Protein AF-A0A7J6KJJ9-F1 (afdb_monomer)

InterPro domains:
  IPR007074 LicD/FKTN/FKRP, nucleotidyltransferase domain [PF04991] (47-84)

Solvent-accessible surface area (backbone atoms only — not comparable to full-atom values): 12773 Å² total; per-residue (Å²): 132,78,96,62,90,79,83,66,89,88,62,81,90,68,52,73,69,54,48,41,68,40,90,60,36,52,60,48,53,48,38,37,31,49,40,44,22,53,49,32,54,38,36,44,79,52,72,38,68,46,12,44,26,70,68,36,34,51,10,27,74,73,47,87,24,23,66,48,91,82,65,88,63,39,36,24,35,36,51,38,69,52,42,47,54,29,37,73,72,66,53,52,96,85,47,52,26,45,42,56,53,48,44,78,51,47,96,45,78,90,40,39,46,50,38,44,33,40,78,100,71,76,44,75,44,63,76,86,79,46,48,47,61,70,59,54,24,32,32,42,37,32,54,50,97,90,42,76,33,34,28,42,39,34,34,29,32,32,40,79,36,91,88,50,32,17,71,62,27,85,50,40,91,75,74,45,62,26,26,10,62,39,52,83,30,83,26,44,38,51,45,64,21,45,44,71,53,43,83,49,56,41,68,89,23,52,35,28,38,29,54,27,61,64,53,48,45,47,26,72,58,74,47,99,90,52,67,74,74,87,70,76,126

Foldseek 3Di:
DPPDDDDDPPDDDDDLVRLCVPPVLVVQQVQQLVQQQLLQVLCVVLVWHWAWADQQLVQCVPPVLEGDSPDQATETETALVSQLVSCVVQPDPVQFEVQVSSQVSGPDPVFKHKFQADPPPRDTDDSPPHGYSPRQKMKIWGADPNDIYIYIYGHKYWLPRPPQHLCCAPCSVVVFTWIASGSNRQFIAGPQQAPPWDWDHRPNHIHTHGNNSVRRHCSNDPDDVDDVPVPPD

Sequence (233 aa):
WPRKEVTINGSKCSSHKELLAEEDRAQFFQCLTDVVNITTHAMDTIGLSPALSDGTLLGWYRHHKGYIPWDVDADTSIMKADCRESFKKYAEPQHKNIAQVLQDRMPDDEHFRVRGIKYMVGSELDEDEWEGCENPEFRVVHSLNGTNCHVDIFQMLQSTDPEAPCTSCPGYKDGVVTVCRTPEGGVCGLKSDYEPSTWDRLDWGDCKIPNSPVGALESQYPGPGIELNNFQL

Radius of gyration: 18.18 Å; Cα contacts (8 Å, |Δi|>4): 444; chains: 1; bounding box: 38×47×48 Å

Mean predicted aligned error: 7.2 Å

Organism: Perkinsus olseni (NCBI:txid32597)

Structure (mmCIF, N/CA/C/O backbone):
data_AF-A0A7J6KJJ9-F1
#
_entry.id   AF-A0A7J6KJJ9-F1
#
loop_
_atom_site.group_PDB
_atom_site.id
_atom_site.type_symbol
_atom_site.label_atom_id
_atom_site.label_alt_id
_atom_site.label_comp_id
_atom_site.label_asym_id
_atom_site.label_entity_id
_atom_site.label_seq_id
_atom_site.pdbx_PDB_ins_code
_atom_site.Cartn_x
_atom_site.Cartn_y
_atom_site.Cartn_z
_atom_site.occupancy
_atom_site.B_iso_or_equiv
_atom_site.auth_seq_id
_atom_site.auth_comp_id
_atom_site.auth_asym_id
_atom_site.auth_atom_id
_atom_site.pdbx_PDB_model_num
ATOM 1 N N . TRP A 1 1 ? 12.384 -21.847 6.750 1.00 40.88 1 TRP A N 1
ATOM 2 C CA . TRP A 1 1 ? 13.582 -21.537 7.563 1.00 40.88 1 TRP A CA 1
ATOM 3 C C . TRP A 1 1 ? 13.077 -20.933 8.877 1.00 40.88 1 TRP A C 1
ATOM 5 O O . TRP A 1 1 ? 12.123 -20.171 8.768 1.00 40.88 1 TRP A O 1
ATOM 15 N N . PRO A 1 2 ? 13.588 -21.256 10.085 1.00 31.75 2 PRO A N 1
ATOM 16 C CA . PRO A 1 2 ? 14.566 -22.286 10.443 1.00 31.75 2 PRO A CA 1
ATOM 17 C C . PRO A 1 2 ? 13.934 -23.694 10.470 1.00 31.75 2 PRO A C 1
ATOM 19 O O . PRO A 1 2 ? 12.717 -23.840 10.504 1.00 31.75 2 PRO A O 1
ATOM 22 N N . ARG A 1 3 ? 14.762 -24.747 10.402 1.00 38.06 3 ARG A N 1
ATOM 23 C CA . ARG A 1 3 ? 14.349 -26.165 10.566 1.00 38.06 3 ARG A CA 1
ATOM 24 C C . ARG A 1 3 ? 14.599 -26.696 11.987 1.00 38.06 3 ARG A C 1
ATOM 26 O O . ARG A 1 3 ? 14.480 -27.893 12.229 1.00 38.06 3 ARG A O 1
ATOM 33 N N . LYS A 1 4 ? 15.019 -25.821 12.900 1.00 35.75 4 LYS A N 1
ATOM 34 C CA . LYS A 1 4 ? 15.299 -26.112 14.307 1.00 35.75 4 LYS A CA 1
ATOM 35 C C . LYS A 1 4 ? 14.692 -25.004 15.155 1.00 35.75 4 LYS A C 1
ATOM 37 O O . LYS A 1 4 ? 14.675 -23.852 14.725 1.00 35.75 4 LYS A O 1
ATOM 42 N N . GLU A 1 5 ? 14.194 -25.384 16.321 1.00 46.41 5 GLU A N 1
ATOM 43 C CA . GLU A 1 5 ? 13.683 -24.469 17.334 1.00 46.41 5 GLU A CA 1
ATOM 44 C C . GLU A 1 5 ? 14.779 -23.468 17.723 1.00 46.41 5 GLU A C 1
ATOM 46 O O . GLU A 1 5 ? 15.922 -23.854 17.982 1.00 46.41 5 GLU A O 1
ATOM 51 N N . VAL A 1 6 ? 14.448 -22.178 17.691 1.00 47.69 6 VAL A N 1
ATOM 52 C CA . VAL A 1 6 ? 15.339 -21.100 18.126 1.00 47.69 6 VAL A CA 1
ATOM 53 C C . VAL A 1 6 ? 14.859 -20.664 19.500 1.00 47.69 6 VAL A C 1
ATOM 55 O O . VAL A 1 6 ? 13.758 -20.137 19.634 1.00 47.69 6 VAL A O 1
ATOM 58 N N . THR A 1 7 ? 15.675 -20.894 20.523 1.00 48.06 7 THR A N 1
ATOM 59 C CA . THR A 1 7 ? 15.394 -20.426 21.881 1.00 48.06 7 THR A CA 1
ATOM 60 C C . THR A 1 7 ? 15.886 -18.986 22.013 1.00 48.06 7 THR A C 1
ATOM 62 O O . THR A 1 7 ? 17.092 -18.737 21.984 1.00 48.06 7 THR A O 1
ATOM 65 N N . ILE A 1 8 ? 14.965 -18.029 22.142 1.00 55.12 8 ILE A N 1
ATOM 66 C CA . ILE A 1 8 ? 15.308 -16.643 22.481 1.00 55.12 8 ILE A CA 1
ATOM 67 C C . ILE A 1 8 ? 15.525 -16.597 23.995 1.00 55.12 8 ILE A C 1
ATOM 69 O O . ILE A 1 8 ? 14.615 -16.837 24.783 1.00 55.12 8 ILE A O 1
ATOM 73 N N . ASN A 1 9 ? 16.769 -16.375 24.410 1.00 44.09 9 ASN A N 1
ATOM 74 C CA . ASN A 1 9 ? 17.164 -16.466 25.809 1.00 44.09 9 ASN A CA 1
ATOM 75 C C . ASN A 1 9 ? 16.648 -15.234 26.580 1.00 44.09 9 ASN A C 1
ATOM 77 O O . ASN A 1 9 ? 17.152 -14.133 26.371 1.00 44.09 9 ASN A O 1
ATOM 81 N N . GLY A 1 10 ? 15.656 -15.416 27.460 1.00 53.34 10 GLY A N 1
ATOM 82 C CA . GLY A 1 10 ? 15.170 -14.380 28.389 1.00 53.34 10 GLY A CA 1
ATOM 83 C C . GLY A 1 10 ? 13.684 -14.022 28.283 1.00 53.34 10 GLY A C 1
ATOM 84 O O . GLY A 1 10 ? 13.138 -13.478 29.241 1.00 53.34 10 GLY A O 1
ATOM 85 N N . SER A 1 11 ? 13.004 -14.371 27.191 1.00 57.03 11 SER A N 1
ATOM 86 C CA . SER A 1 11 ? 11.545 -14.266 27.076 1.00 57.03 11 SER A CA 1
ATOM 87 C C . SER A 1 11 ? 10.899 -15.624 27.364 1.00 57.03 11 SER A C 1
ATOM 89 O O . SER A 1 11 ? 11.387 -16.668 26.929 1.00 57.03 11 SER A O 1
ATOM 91 N N . LYS A 1 12 ? 9.807 -15.643 28.139 1.00 57.97 12 LYS A N 1
ATOM 92 C CA . LYS A 1 12 ? 8.986 -16.857 28.253 1.00 57.97 12 LYS A CA 1
ATOM 93 C C . LYS A 1 12 ? 8.383 -17.141 26.878 1.00 57.97 12 LYS A C 1
ATOM 95 O O . LYS A 1 12 ? 7.917 -16.219 26.218 1.00 57.97 12 LYS A O 1
ATOM 100 N N . CYS A 1 13 ? 8.385 -18.401 26.450 1.00 59.47 13 CYS A N 1
ATOM 101 C CA . CYS A 1 13 ? 7.579 -18.800 25.302 1.00 59.47 13 CYS A CA 1
ATOM 102 C C . CYS A 1 13 ? 6.106 -18.555 25.651 1.00 59.47 13 CYS A C 1
ATOM 104 O O . CYS A 1 13 ? 5.610 -19.155 26.604 1.00 59.47 13 CYS A O 1
ATOM 106 N N . SER A 1 14 ? 5.436 -17.695 24.890 1.00 62.44 14 SER A N 1
ATOM 107 C CA . SER A 1 14 ? 3.999 -17.445 25.008 1.00 62.44 14 SER A CA 1
ATOM 108 C C . SER A 1 14 ? 3.271 -18.156 23.871 1.00 62.44 14 SER A C 1
ATOM 110 O O . SER A 1 14 ? 3.701 -18.135 22.716 1.00 62.44 14 SER A O 1
ATOM 112 N N . SER A 1 15 ? 2.162 -18.813 24.186 1.00 68.31 15 SER A N 1
ATOM 113 C CA . SER A 1 15 ? 1.229 -19.318 23.184 1.00 68.31 15 SER A CA 1
ATOM 114 C C . SER A 1 15 ? 0.575 -18.158 22.431 1.00 68.31 15 SER A C 1
ATOM 116 O O . SER A 1 15 ? 0.475 -17.042 22.938 1.00 68.31 15 SER A O 1
ATOM 118 N N . HIS A 1 16 ? 0.060 -18.426 21.229 1.00 66.31 16 HIS A N 1
ATOM 119 C CA . HIS A 1 16 ? -0.701 -17.430 20.468 1.00 66.31 16 HIS A CA 1
ATOM 120 C C . HIS A 1 16 ? -1.865 -16.851 21.290 1.00 66.31 16 HIS A C 1
ATOM 122 O O . HIS A 1 16 ? -2.094 -15.650 21.283 1.00 66.31 16 HIS A O 1
ATOM 128 N N . LYS A 1 17 ? -2.540 -17.694 22.082 1.00 68.19 17 LYS A N 1
ATOM 129 C CA . LYS A 1 17 ? -3.613 -17.261 22.984 1.00 68.19 17 LYS A CA 1
ATOM 130 C C . LYS A 1 17 ? -3.117 -16.329 24.093 1.00 68.19 17 LYS A C 1
ATOM 132 O O . LYS A 1 17 ? -3.838 -15.410 24.454 1.00 68.19 17 LYS A O 1
ATOM 137 N N . GLU A 1 18 ? -1.933 -16.580 24.6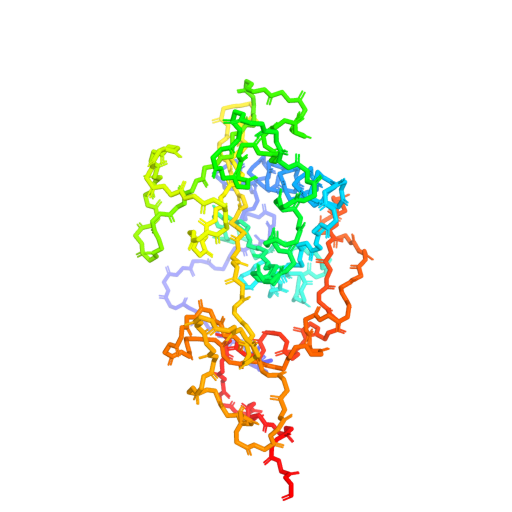47 1.00 68.56 18 GLU A N 1
ATOM 138 C CA . GLU A 1 18 ? -1.337 -15.719 25.677 1.00 68.56 18 GLU A CA 1
ATOM 139 C C . GLU A 1 18 ? -0.917 -14.370 25.085 1.00 68.56 18 GLU A C 1
ATOM 141 O O . GLU A 1 18 ? -1.257 -13.348 25.663 1.00 68.56 18 GLU A O 1
ATOM 146 N N . LEU A 1 19 ? -0.311 -14.352 23.892 1.00 67.94 19 LEU A N 1
ATOM 147 C CA . LEU A 1 19 ? 0.038 -13.107 23.189 1.00 67.94 19 LEU A CA 1
ATOM 148 C C . LEU A 1 19 ? -1.192 -12.269 22.826 1.00 67.94 19 LEU A C 1
ATOM 150 O O . LEU A 1 19 ? -1.170 -11.056 22.972 1.00 67.94 19 LEU A O 1
ATOM 154 N N . LEU A 1 20 ? -2.278 -12.906 22.380 1.00 69.12 20 LEU A N 1
ATOM 155 C CA . LEU A 1 20 ? -3.532 -12.204 22.086 1.00 69.12 20 LEU A CA 1
ATOM 156 C C . LEU A 1 20 ? -4.244 -11.670 23.339 1.00 69.12 20 LEU 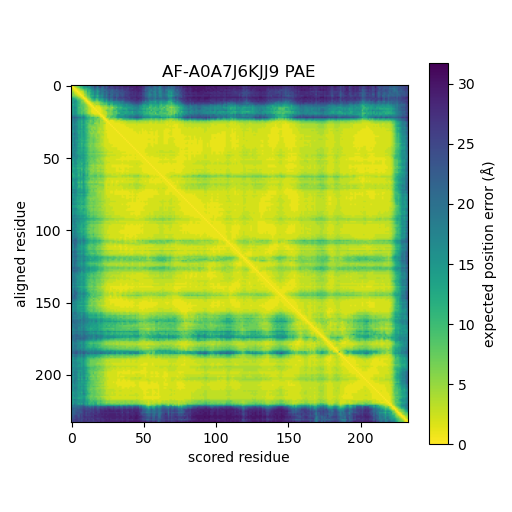A C 1
ATOM 158 O O . LEU A 1 20 ? -5.092 -10.788 23.219 1.00 69.12 20 LEU A O 1
ATOM 162 N N . ALA A 1 21 ? -3.949 -12.238 24.512 1.00 67.69 21 ALA A N 1
ATOM 163 C CA . ALA A 1 21 ? -4.523 -11.833 25.793 1.00 67.69 21 ALA A CA 1
ATOM 164 C C . ALA A 1 21 ? -3.692 -10.758 26.513 1.00 67.69 21 ALA A C 1
ATOM 166 O O . ALA A 1 21 ? -4.173 -10.168 27.480 1.00 67.69 21 ALA A O 1
ATOM 167 N N . GLU A 1 22 ? -2.460 -10.516 26.069 1.00 68.38 22 GLU A N 1
ATOM 168 C CA . GLU A 1 22 ? -1.651 -9.380 26.500 1.00 68.38 22 GLU A CA 1
ATOM 169 C C . GLU A 1 22 ? -2.094 -8.116 25.739 1.00 68.38 22 GLU A C 1
ATOM 171 O O . GLU A 1 22 ? -2.497 -8.193 24.582 1.00 68.38 22 GLU A O 1
ATOM 176 N N . GLU A 1 23 ? -2.060 -6.959 26.409 1.00 62.72 23 GLU A N 1
ATOM 177 C CA . GLU A 1 23 ? -2.106 -5.616 25.794 1.00 62.72 23 GLU A CA 1
ATOM 178 C C . GLU A 1 23 ? -3.226 -5.356 24.755 1.00 62.72 23 GLU A C 1
ATOM 180 O O . GLU A 1 23 ? -2.991 -4.690 23.750 1.00 62.72 23 GLU A O 1
ATOM 185 N N . ASP A 1 24 ? -4.441 -5.886 24.961 1.00 73.62 24 ASP A N 1
ATOM 186 C CA . ASP A 1 24 ? -5.590 -5.732 24.042 1.00 73.62 24 ASP A CA 1
ATOM 187 C C . ASP A 1 24 ? -5.269 -6.091 22.569 1.00 73.62 24 ASP A C 1
ATOM 189 O O . ASP A 1 24 ? -5.895 -5.605 21.621 1.00 73.62 24 ASP A O 1
ATOM 193 N N . ARG A 1 25 ? -4.306 -7.000 22.350 1.00 83.31 25 ARG A N 1
ATOM 194 C CA . ARG A 1 25 ? -3.779 -7.355 21.019 1.00 83.31 25 ARG A CA 1
ATOM 195 C C . ARG A 1 25 ? -4.842 -7.886 20.061 1.00 83.31 25 ARG A C 1
ATOM 197 O O . ARG A 1 25 ? -4.750 -7.650 18.861 1.00 83.31 25 ARG A O 1
ATOM 204 N N . ALA A 1 26 ? -5.878 -8.556 20.567 1.00 85.75 26 ALA A N 1
ATOM 205 C CA . ALA A 1 26 ? -7.012 -8.980 19.746 1.00 85.75 26 ALA A CA 1
ATOM 206 C C . ALA A 1 26 ? -7.773 -7.791 19.124 1.00 85.75 26 ALA A C 1
ATOM 208 O O . ALA A 1 26 ? -8.114 -7.835 17.944 1.00 85.75 26 ALA A O 1
ATOM 209 N N . GLN A 1 27 ? -7.998 -6.717 19.889 1.00 90.75 27 GLN A N 1
ATOM 210 C CA . GLN A 1 27 ? -8.628 -5.493 19.385 1.00 90.75 27 GLN A CA 1
ATOM 211 C C . GLN A 1 27 ? -7.707 -4.767 18.400 1.00 90.75 27 GLN A C 1
ATOM 213 O O . GLN A 1 27 ? -8.167 -4.246 17.386 1.00 90.75 27 GLN A O 1
ATOM 218 N N . PHE A 1 28 ? -6.401 -4.776 18.665 1.00 92.81 28 PHE A N 1
ATOM 219 C CA . PHE A 1 28 ? -5.412 -4.225 17.748 1.00 92.81 28 PHE A CA 1
ATOM 220 C C . PHE A 1 28 ? -5.382 -4.961 16.400 1.00 92.81 28 PHE A C 1
ATOM 222 O O . PHE A 1 28 ? -5.456 -4.315 15.359 1.00 92.81 28 PHE A O 1
ATOM 229 N N . PHE A 1 29 ? -5.361 -6.298 16.389 1.00 93.19 29 PHE A N 1
ATOM 230 C CA . PHE A 1 29 ? -5.436 -7.060 15.137 1.00 93.19 29 PHE A CA 1
ATOM 231 C C . PHE A 1 29 ? -6.777 -6.914 14.430 1.00 93.19 29 PHE A C 1
ATOM 233 O O . PHE A 1 29 ? -6.821 -6.958 13.201 1.00 93.19 29 PHE A O 1
ATOM 240 N N . GLN A 1 30 ? -7.855 -6.671 15.180 1.00 94.38 30 GLN A N 1
ATOM 241 C CA . GLN A 1 30 ? -9.110 -6.285 14.561 1.00 94.38 30 GLN A CA 1
ATOM 242 C C . GLN A 1 30 ? -8.994 -4.951 13.829 1.00 94.38 30 GLN A C 1
ATOM 244 O O . GLN A 1 30 ? -9.322 -4.885 12.649 1.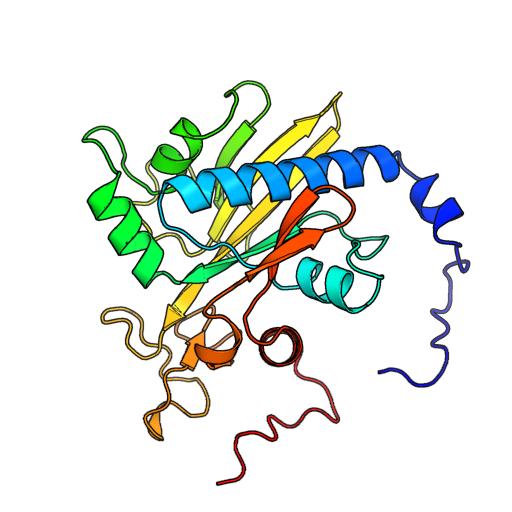00 94.38 30 GLN A O 1
ATOM 249 N N . CYS A 1 31 ? -8.446 -3.934 14.492 1.00 96.88 31 CYS A N 1
ATOM 250 C CA . CYS A 1 31 ? -8.168 -2.649 13.866 1.00 96.88 31 CYS A CA 1
ATOM 251 C C . CYS A 1 31 ? -7.294 -2.822 12.605 1.00 96.88 31 CYS A C 1
ATOM 253 O O . CYS A 1 31 ? -7.631 -2.277 11.554 1.00 96.88 31 CYS A O 1
ATOM 255 N N . LEU A 1 32 ? -6.212 -3.615 12.677 1.00 97.44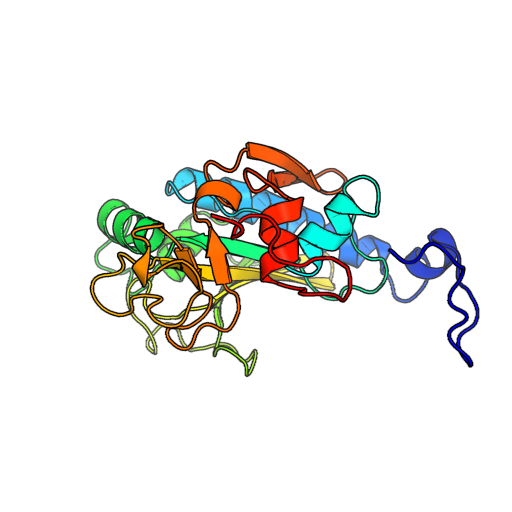 32 LEU A N 1
ATOM 256 C CA . LEU A 1 32 ? -5.324 -3.861 11.532 1.00 97.44 32 LEU A CA 1
ATOM 257 C C . LEU A 1 32 ? -6.034 -4.551 10.364 1.00 97.44 32 LEU A C 1
ATOM 259 O O . LEU A 1 32 ? -5.860 -4.155 9.212 1.00 97.44 32 LEU A O 1
ATOM 263 N N . THR A 1 33 ? -6.842 -5.570 10.649 1.00 97.81 33 THR A N 1
ATOM 264 C CA . THR A 1 33 ? -7.579 -6.290 9.605 1.00 97.81 33 THR A CA 1
ATOM 265 C C . THR A 1 33 ? -8.580 -5.364 8.920 1.00 97.81 33 THR A C 1
ATOM 267 O O . THR A 1 33 ? -8.685 -5.360 7.691 1.00 97.81 33 THR A O 1
ATOM 270 N N . ASP A 1 34 ? -9.278 -4.537 9.702 1.00 97.75 34 ASP A N 1
ATOM 271 C CA . ASP A 1 34 ? -10.264 -3.588 9.194 1.00 97.75 34 ASP A CA 1
ATOM 272 C C . ASP A 1 34 ? -9.596 -2.500 8.335 1.00 97.75 34 ASP A C 1
ATOM 274 O O . ASP A 1 34 ? -10.058 -2.239 7.221 1.00 97.75 34 ASP A O 1
ATOM 278 N N . VAL A 1 35 ? -8.467 -1.924 8.778 1.00 98.44 35 VAL A N 1
ATOM 279 C CA . VAL A 1 35 ? -7.763 -0.889 7.999 1.00 98.44 35 VAL A CA 1
ATOM 280 C C . VAL A 1 35 ? -7.153 -1.445 6.713 1.00 98.44 35 VAL A C 1
ATOM 282 O O . VAL A 1 35 ? -7.258 -0.787 5.678 1.00 98.44 35 VAL A O 1
ATOM 285 N N . VAL A 1 36 ? -6.591 -2.662 6.718 1.00 98.75 36 VAL A N 1
ATOM 286 C CA . VAL A 1 36 ? -6.086 -3.311 5.493 1.00 98.75 36 VAL A CA 1
ATOM 287 C C . VAL A 1 36 ? -7.226 -3.566 4.512 1.00 98.75 36 VAL A C 1
ATOM 289 O O . VAL A 1 36 ? -7.109 -3.220 3.335 1.00 98.75 36 VAL A O 1
ATOM 292 N N . ASN A 1 37 ? -8.339 -4.126 4.985 1.00 98.75 37 ASN A N 1
ATOM 293 C CA . ASN A 1 37 ? -9.496 -4.445 4.155 1.00 98.75 37 ASN A CA 1
ATOM 294 C C . ASN A 1 37 ? -10.083 -3.193 3.493 1.00 98.75 37 ASN A C 1
ATOM 296 O O . ASN A 1 37 ? -10.206 -3.119 2.268 1.00 98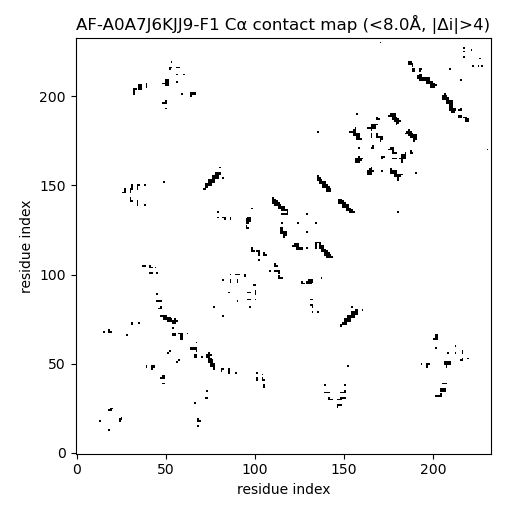.75 37 ASN A O 1
ATOM 300 N N . ILE A 1 38 ? -10.384 -2.173 4.298 1.00 98.56 38 ILE A N 1
ATOM 301 C CA . ILE A 1 38 ? -10.984 -0.923 3.825 1.00 98.56 38 ILE A CA 1
ATOM 302 C C . ILE A 1 38 ? -10.035 -0.195 2.872 1.00 98.56 38 ILE A C 1
ATOM 304 O O . ILE A 1 38 ? -10.461 0.224 1.797 1.00 98.56 38 ILE A O 1
ATOM 308 N N . THR A 1 39 ? -8.743 -0.121 3.205 1.00 98.69 39 THR A N 1
ATOM 309 C CA . THR A 1 39 ? -7.733 0.495 2.332 1.00 98.69 39 THR A CA 1
ATOM 310 C C . THR A 1 39 ? -7.625 -0.241 1.002 1.00 98.69 39 THR A C 1
ATOM 312 O O . THR A 1 39 ? -7.625 0.397 -0.049 1.00 98.69 39 THR A O 1
ATOM 315 N N . THR A 1 40 ? -7.597 -1.578 1.019 1.00 98.75 40 THR A N 1
ATOM 316 C CA . THR A 1 40 ? -7.484 -2.386 -0.204 1.00 98.75 40 THR A CA 1
ATOM 317 C C . THR A 1 40 ? -8.667 -2.142 -1.140 1.00 98.75 40 THR A C 1
ATOM 319 O O . THR A 1 40 ? -8.462 -1.902 -2.331 1.00 98.75 40 THR A O 1
ATOM 322 N N . HIS A 1 41 ? -9.897 -2.141 -0.616 1.00 98.75 41 HIS A N 1
ATOM 323 C CA . HIS A 1 41 ? -11.098 -1.842 -1.405 1.00 98.75 41 HIS A CA 1
ATOM 324 C C . HIS A 1 41 ? -11.114 -0.398 -1.908 1.00 98.75 41 HIS A C 1
ATOM 326 O O . HIS A 1 41 ? -11.339 -0.171 -3.096 1.00 98.75 41 HIS A O 1
ATOM 332 N N . ALA A 1 42 ? -10.831 0.580 -1.043 1.00 98.62 42 ALA A N 1
ATOM 333 C CA . ALA A 1 42 ? -10.797 1.992 -1.417 1.00 98.62 42 ALA A CA 1
ATOM 334 C C . ALA A 1 42 ? -9.792 2.249 -2.553 1.00 98.62 42 ALA A C 1
ATOM 336 O O . ALA A 1 42 ? -10.127 2.895 -3.548 1.00 98.62 42 ALA A O 1
ATOM 337 N N . MET A 1 43 ? -8.596 1.667 -2.460 1.00 98.69 43 MET A N 1
ATOM 338 C CA . MET A 1 43 ? -7.566 1.754 -3.493 1.00 98.69 43 MET A CA 1
ATOM 339 C C . MET A 1 43 ? -7.966 1.051 -4.800 1.00 98.69 43 MET A C 1
ATOM 341 O O . MET A 1 43 ? -7.722 1.594 -5.880 1.00 98.69 43 MET A O 1
ATOM 345 N N . ASP A 1 44 ? -8.650 -0.095 -4.734 1.00 98.38 44 ASP A N 1
ATOM 346 C CA . ASP A 1 44 ? -9.174 -0.778 -5.927 1.00 98.38 44 ASP A CA 1
ATOM 347 C C . ASP A 1 44 ? -10.160 0.113 -6.706 1.00 98.38 44 ASP A C 1
ATOM 349 O O . ASP A 1 44 ? -10.101 0.187 -7.937 1.00 98.38 44 ASP A O 1
ATOM 353 N N . THR A 1 45 ? -10.979 0.915 -6.007 1.00 98.50 45 THR A N 1
ATOM 354 C CA . THR A 1 45 ? -11.908 1.865 -6.655 1.00 98.50 45 THR A CA 1
ATOM 355 C C . THR A 1 45 ? -11.221 3.012 -7.409 1.00 98.50 45 THR A C 1
ATOM 357 O O . THR A 1 45 ? -11.853 3.674 -8.239 1.00 98.50 45 THR A O 1
ATOM 360 N N . ILE A 1 46 ? -9.938 3.267 -7.140 1.00 98.44 46 ILE A N 1
ATOM 361 C CA . ILE A 1 46 ? -9.093 4.215 -7.882 1.00 98.44 46 ILE A CA 1
ATOM 362 C C . ILE A 1 46 ? -8.061 3.495 -8.756 1.00 98.44 46 ILE A C 1
ATOM 364 O O . ILE A 1 46 ? -7.099 4.101 -9.220 1.00 98.44 46 ILE A O 1
ATOM 368 N N . GLY A 1 47 ? -8.279 2.211 -9.051 1.00 97.56 47 GLY A N 1
ATOM 369 C CA . GLY A 1 47 ? -7.439 1.431 -9.959 1.00 97.56 47 GLY A CA 1
ATOM 370 C C . GLY A 1 47 ? -6.048 1.109 -9.415 1.00 97.56 47 GLY A C 1
ATOM 371 O O . GLY A 1 47 ? -5.159 0.816 -10.208 1.00 97.56 47 GLY A O 1
ATOM 372 N N . LEU A 1 48 ? -5.854 1.168 -8.096 1.00 98.31 48 LEU A N 1
ATOM 373 C CA . LEU A 1 48 ? -4.625 0.746 -7.434 1.00 98.31 48 LEU A CA 1
ATOM 374 C C . LEU A 1 48 ? -4.791 -0.655 -6.848 1.00 98.31 48 LEU A C 1
ATOM 376 O O . LEU A 1 48 ? -5.876 -1.061 -6.437 1.00 98.31 48 LEU A O 1
ATOM 380 N N . SER A 1 49 ? -3.700 -1.417 -6.814 1.00 97.38 49 SER A N 1
ATOM 381 C CA . SER A 1 49 ? -3.724 -2.827 -6.418 1.00 97.38 49 SER A CA 1
ATOM 382 C C . SER A 1 49 ? -2.766 -3.096 -5.252 1.00 97.38 49 SER A C 1
ATOM 384 O O . SER A 1 49 ? -1.753 -3.765 -5.461 1.00 97.38 49 SER A O 1
ATOM 386 N N . PRO A 1 50 ? -3.050 -2.569 -4.041 1.00 98.12 50 PRO A N 1
ATOM 387 C CA . PRO A 1 50 ? -2.140 -2.656 -2.899 1.00 98.12 50 PRO A CA 1
ATOM 388 C C . PRO A 1 50 ? -2.005 -4.100 -2.431 1.00 98.12 50 PRO A C 1
ATOM 390 O O . PRO A 1 50 ? -2.923 -4.669 -1.844 1.00 98.12 50 PRO A O 1
ATOM 393 N N . ALA A 1 51 ? -0.863 -4.709 -2.728 1.00 98.31 51 ALA A N 1
ATOM 394 C CA . ALA A 1 51 ? -0.573 -6.077 -2.331 1.00 98.31 51 ALA A CA 1
ATOM 395 C C . ALA A 1 51 ? 0.179 -6.089 -0.998 1.00 98.31 51 ALA A C 1
ATOM 397 O O . ALA A 1 51 ? 1.057 -5.247 -0.808 1.00 98.31 51 ALA A O 1
ATOM 398 N N . LEU A 1 52 ? -0.120 -7.041 -0.106 1.00 98.56 52 LEU A N 1
ATOM 399 C CA . LEU A 1 52 ? 0.603 -7.198 1.161 1.00 98.56 52 LEU A CA 1
ATOM 400 C C . LEU A 1 52 ? 2.118 -7.237 0.918 1.00 98.56 52 LEU A C 1
ATOM 402 O O . LEU A 1 52 ? 2.584 -7.898 -0.016 1.00 98.56 52 LEU A O 1
ATOM 406 N N . SER A 1 53 ? 2.881 -6.568 1.779 1.00 96.50 53 SER A N 1
ATOM 407 C CA . SER A 1 53 ? 4.346 -6.576 1.759 1.00 96.50 53 SER A CA 1
ATOM 408 C C . SER A 1 53 ? 4.926 -6.747 3.163 1.00 96.50 53 SER A C 1
ATOM 410 O O . SER A 1 53 ? 4.193 -6.891 4.141 1.00 96.50 53 SER A O 1
ATOM 412 N N . ASP A 1 54 ? 6.253 -6.804 3.236 1.00 93.44 54 ASP A N 1
ATOM 413 C CA . ASP A 1 54 ? 7.058 -6.735 4.453 1.00 93.44 54 ASP A CA 1
ATOM 414 C C . ASP A 1 54 ? 6.573 -7.716 5.543 1.00 93.44 54 ASP A C 1
ATOM 416 O O . ASP A 1 54 ? 6.343 -8.905 5.262 1.00 93.44 54 ASP A O 1
ATOM 420 N N . GLY A 1 55 ? 6.431 -7.254 6.790 1.00 94.31 55 GLY A N 1
ATOM 421 C CA . GLY A 1 55 ? 6.042 -8.101 7.923 1.00 94.31 55 GLY A CA 1
ATOM 422 C C . GLY A 1 55 ? 4.654 -8.712 7.740 1.00 94.31 55 GLY A C 1
ATOM 423 O O . GLY A 1 55 ? 4.430 -9.879 8.069 1.00 94.31 55 GLY A O 1
ATOM 424 N N . THR A 1 56 ? 3.760 -7.974 7.080 1.00 97.88 56 THR A N 1
ATOM 425 C CA . THR A 1 56 ? 2.374 -8.392 6.845 1.00 97.88 56 THR A CA 1
ATOM 426 C C . THR A 1 56 ? 2.288 -9.562 5.872 1.00 97.88 56 THR A C 1
ATOM 428 O O . THR A 1 56 ? 1.621 -10.561 6.152 1.00 97.88 56 THR A O 1
ATOM 431 N N . LEU A 1 57 ? 3.014 -9.501 4.750 1.00 97.69 57 LEU A N 1
ATOM 432 C CA . LEU A 1 57 ? 3.103 -10.614 3.801 1.00 97.69 57 LEU A CA 1
ATOM 433 C C . LEU A 1 57 ? 3.794 -11.831 4.427 1.00 97.69 57 LEU A C 1
ATOM 435 O O . LEU A 1 57 ? 3.387 -12.973 4.191 1.00 97.69 57 LEU A O 1
ATOM 439 N N . LEU A 1 58 ? 4.829 -11.602 5.241 1.00 95.69 58 LEU A N 1
ATOM 440 C CA . LEU A 1 58 ? 5.537 -12.674 5.936 1.00 95.69 58 LEU A CA 1
ATOM 441 C C . LEU A 1 58 ? 4.622 -13.373 6.945 1.00 95.69 58 LEU A C 1
ATOM 443 O O . LEU A 1 58 ? 4.625 -14.607 7.024 1.00 95.69 58 LEU A O 1
ATOM 447 N N . GLY A 1 59 ? 3.838 -12.593 7.690 1.00 94.12 59 GLY A N 1
ATOM 448 C CA . GLY A 1 59 ? 2.797 -13.077 8.580 1.00 94.12 59 GLY A CA 1
ATOM 449 C C . GLY A 1 59 ? 1.805 -13.940 7.819 1.00 94.12 59 GLY A C 1
ATOM 450 O O . GLY A 1 59 ? 1.670 -15.128 8.124 1.00 94.12 59 GLY A O 1
ATOM 451 N N . TRP A 1 60 ? 1.220 -13.384 6.754 1.00 97.06 60 TRP A N 1
ATOM 452 C CA . TRP A 1 60 ? 0.249 -14.075 5.913 1.00 97.06 60 TRP A CA 1
ATOM 453 C C . TRP A 1 60 ? 0.783 -15.431 5.424 1.00 97.06 60 TRP A C 1
ATOM 455 O O . TRP A 1 60 ? 0.116 -16.463 5.553 1.00 97.06 60 TRP A O 1
ATOM 465 N N . TYR A 1 61 ? 2.030 -15.454 4.945 1.00 94.19 61 TYR A N 1
ATOM 466 C CA . TYR A 1 61 ? 2.681 -16.658 4.435 1.00 94.19 61 TYR A CA 1
ATOM 467 C C . TYR A 1 61 ? 2.950 -17.707 5.527 1.00 94.19 61 TYR A C 1
ATOM 469 O O . TYR A 1 61 ? 2.859 -18.911 5.278 1.00 94.19 61 TYR A O 1
ATOM 477 N N . ARG A 1 62 ? 3.295 -17.281 6.749 1.00 90.31 62 ARG A N 1
ATOM 478 C CA . ARG A 1 62 ? 3.733 -18.180 7.835 1.00 90.31 62 ARG A CA 1
ATOM 479 C C . ARG A 1 62 ? 2.628 -18.606 8.791 1.00 90.31 62 ARG A C 1
ATOM 481 O O . ARG A 1 62 ? 2.741 -19.674 9.393 1.00 90.31 62 ARG A O 1
ATOM 488 N N . HIS A 1 63 ? 1.602 -17.786 8.962 1.00 87.88 63 HIS A N 1
ATOM 489 C CA . HIS A 1 63 ? 0.624 -17.901 10.041 1.00 87.88 63 HIS A CA 1
ATOM 490 C C . HIS A 1 63 ? -0.786 -18.129 9.507 1.00 87.88 63 HIS A C 1
ATOM 492 O O . HIS A 1 63 ? -1.739 -17.543 9.997 1.00 87.88 63 HIS A O 1
ATOM 498 N N . HIS A 1 64 ? -0.921 -19.008 8.508 1.00 88.44 64 HIS A N 1
ATOM 499 C CA . HIS A 1 64 ? -2.218 -19.375 7.930 1.00 88.44 64 HIS A CA 1
ATOM 500 C C . HIS A 1 64 ? -3.052 -18.155 7.519 1.00 88.44 64 HIS A C 1
ATOM 502 O O . HIS A 1 64 ? -4.252 -18.118 7.780 1.00 88.44 64 HIS A O 1
ATOM 508 N N . LYS A 1 65 ? -2.410 -17.198 6.836 1.00 94.50 65 LYS A N 1
ATOM 509 C CA . LYS A 1 65 ? -3.011 -15.933 6.411 1.00 94.50 65 LYS A CA 1
ATOM 510 C C . LYS A 1 65 ? -3.320 -14.946 7.544 1.00 94.50 65 LYS A C 1
ATOM 512 O O . LYS A 1 65 ? -4.179 -14.107 7.343 1.00 94.50 65 LYS A O 1
ATOM 517 N N . GLY A 1 66 ? -2.653 -15.023 8.694 1.00 92.56 66 GLY A N 1
ATOM 518 C CA . GLY A 1 66 ? -2.767 -14.040 9.784 1.00 92.56 66 GLY A CA 1
ATOM 519 C C . GLY A 1 66 ? -1.510 -13.186 9.967 1.00 92.56 66 GLY A C 1
ATOM 520 O O . GLY A 1 66 ? -0.535 -13.340 9.237 1.00 92.56 66 GLY A O 1
ATOM 521 N N . TYR A 1 67 ? -1.506 -12.307 10.965 1.00 92.81 67 TYR A N 1
ATOM 522 C CA . TYR A 1 67 ? -0.356 -11.450 11.287 1.00 92.81 67 TYR A CA 1
ATOM 523 C C . TYR A 1 67 ? 0.755 -12.182 12.050 1.00 92.81 67 TYR A C 1
ATOM 525 O O . TYR A 1 67 ? 0.538 -13.227 12.677 1.00 92.81 67 TYR A O 1
ATOM 533 N N . ILE A 1 68 ? 1.958 -11.598 12.070 1.00 89.88 68 ILE A N 1
ATOM 534 C CA . ILE A 1 68 ? 2.952 -11.982 13.072 1.00 89.88 68 ILE A CA 1
ATOM 535 C C . ILE A 1 68 ? 2.434 -11.495 14.439 1.00 89.88 68 ILE A C 1
ATOM 537 O O . ILE A 1 68 ? 2.097 -10.320 14.587 1.00 89.88 68 ILE A O 1
ATOM 541 N N . PRO A 1 69 ? 2.373 -12.353 15.476 1.00 85.19 69 PRO A N 1
ATOM 542 C CA . PRO A 1 69 ? 1.699 -12.023 16.735 1.00 85.19 69 PRO A CA 1
ATOM 543 C C . PRO A 1 69 ? 2.235 -10.810 17.507 1.00 85.19 69 PRO A C 1
ATOM 545 O O . PRO A 1 69 ? 1.567 -10.367 18.438 1.00 85.19 69 PRO A O 1
ATOM 548 N N . TRP A 1 70 ? 3.406 -10.282 17.149 1.00 85.62 70 TRP A N 1
ATOM 549 C CA . TRP A 1 70 ? 4.039 -9.106 17.757 1.00 85.62 70 TRP A CA 1
ATOM 550 C C . TRP A 1 70 ? 4.204 -7.919 16.786 1.00 85.62 70 TRP A C 1
ATOM 552 O O . TRP A 1 70 ? 4.854 -6.947 17.158 1.00 85.62 70 TRP A O 1
ATOM 562 N N . ASP A 1 71 ? 3.620 -7.965 15.580 1.00 90.62 71 ASP A N 1
ATOM 563 C CA . ASP A 1 71 ? 3.621 -6.818 14.654 1.00 90.62 71 ASP A CA 1
ATOM 564 C C . ASP A 1 71 ? 2.819 -5.642 15.219 1.00 90.62 71 ASP A C 1
ATOM 566 O O . ASP A 1 71 ? 1.880 -5.827 16.000 1.00 90.62 71 ASP A O 1
ATOM 570 N N . VAL A 1 72 ? 3.190 -4.424 14.836 1.00 92.19 72 VAL A N 1
ATOM 571 C CA . VAL A 1 72 ? 2.611 -3.174 15.362 1.00 92.19 72 VAL A CA 1
ATOM 572 C C . VAL A 1 72 ? 1.952 -2.322 14.280 1.00 92.19 72 VAL A C 1
ATOM 574 O O . VAL A 1 72 ? 1.482 -1.224 14.570 1.00 92.19 72 VAL A O 1
ATOM 577 N N . ASP A 1 73 ? 1.887 -2.842 13.061 1.00 95.81 73 ASP A N 1
ATOM 578 C CA . ASP A 1 73 ? 1.341 -2.206 11.873 1.00 95.81 73 ASP A CA 1
ATOM 579 C C . ASP A 1 73 ? 1.099 -3.223 10.754 1.00 95.81 73 ASP A C 1
ATOM 581 O O . ASP A 1 73 ? 1.301 -4.429 10.931 1.00 95.81 73 ASP A O 1
ATOM 585 N N . ALA A 1 74 ? 0.583 -2.730 9.630 1.00 98.00 74 ALA A N 1
ATOM 586 C CA . ALA A 1 74 ? 0.475 -3.480 8.395 1.00 98.00 74 ALA A CA 1
ATOM 587 C C . ALA A 1 74 ? 1.188 -2.757 7.244 1.00 98.00 74 ALA A C 1
ATOM 589 O O . ALA A 1 74 ? 1.263 -1.534 7.232 1.00 98.00 74 ALA A O 1
ATOM 590 N N . ASP A 1 75 ? 1.617 -3.505 6.232 1.00 97.94 75 ASP A N 1
ATOM 591 C CA . ASP A 1 75 ? 2.346 -2.989 5.076 1.00 97.94 75 ASP A CA 1
ATOM 592 C C . ASP A 1 75 ? 1.756 -3.529 3.773 1.00 97.94 75 ASP A C 1
ATOM 594 O O . ASP A 1 75 ? 1.456 -4.722 3.622 1.00 97.94 75 ASP A O 1
ATOM 598 N N . THR A 1 76 ? 1.638 -2.642 2.794 1.00 98.31 76 THR A N 1
ATOM 599 C CA . THR A 1 76 ? 1.289 -2.969 1.416 1.00 98.31 76 THR A CA 1
ATOM 600 C C . THR A 1 76 ? 2.194 -2.232 0.442 1.00 98.31 76 THR A C 1
ATOM 602 O O . THR A 1 76 ? 2.830 -1.228 0.762 1.00 98.31 76 THR A O 1
ATOM 605 N N . SER A 1 77 ? 2.232 -2.717 -0.794 1.00 97.19 77 SER A N 1
ATOM 606 C CA . SER A 1 77 ? 2.995 -2.106 -1.871 1.00 97.19 77 SER A CA 1
ATOM 607 C C . SER A 1 77 ? 2.158 -1.924 -3.132 1.00 97.19 77 SER A C 1
ATOM 609 O O . SER A 1 77 ? 1.319 -2.761 -3.475 1.00 97.19 77 SER A O 1
ATOM 611 N N . ILE A 1 78 ? 2.413 -0.818 -3.827 1.00 97.38 78 ILE A N 1
ATOM 612 C CA . ILE A 1 78 ? 1.890 -0.504 -5.160 1.00 97.38 78 ILE A CA 1
ATOM 613 C C . ILE A 1 78 ? 3.029 -0.065 -6.072 1.00 97.38 78 ILE A C 1
ATOM 615 O O . ILE A 1 78 ? 4.093 0.331 -5.603 1.00 97.38 78 ILE A O 1
ATOM 619 N N . MET A 1 79 ? 2.800 -0.061 -7.380 1.00 95.81 79 MET A N 1
ATOM 620 C CA . MET A 1 79 ? 3.730 0.566 -8.314 1.00 95.81 79 MET A CA 1
ATOM 621 C C . MET A 1 79 ? 3.521 2.082 -8.358 1.00 95.81 79 MET A C 1
ATOM 623 O O . MET A 1 79 ? 2.397 2.557 -8.531 1.00 95.81 79 MET A O 1
ATOM 627 N N . LYS A 1 80 ? 4.611 2.856 -8.290 1.00 95.44 80 LYS A N 1
ATOM 628 C CA . LYS A 1 80 ? 4.560 4.327 -8.404 1.00 95.44 80 LYS A CA 1
ATOM 629 C C . LYS A 1 80 ? 3.979 4.782 -9.748 1.00 95.44 80 LYS A C 1
ATOM 631 O O . LYS A 1 80 ? 3.246 5.767 -9.808 1.00 95.44 80 LYS A O 1
ATOM 636 N N . ALA A 1 81 ? 4.253 4.042 -10.824 1.00 94.81 81 ALA A N 1
ATOM 637 C CA . ALA A 1 81 ? 3.674 4.304 -12.143 1.00 94.81 81 ALA A CA 1
ATOM 638 C C . ALA A 1 81 ? 2.135 4.213 -12.131 1.00 94.81 81 ALA A C 1
ATOM 640 O O . ALA A 1 81 ? 1.464 5.109 -12.641 1.00 94.81 81 ALA A O 1
ATOM 641 N N . ASP A 1 82 ? 1.578 3.192 -11.477 1.00 96.50 82 ASP A N 1
ATOM 642 C CA . ASP A 1 82 ? 0.126 3.019 -11.363 1.00 96.50 82 ASP A CA 1
ATOM 643 C C . ASP A 1 82 ? -0.493 4.100 -10.474 1.00 96.50 82 ASP A C 1
ATOM 645 O O . ASP A 1 82 ? -1.572 4.603 -10.784 1.00 96.50 82 ASP A O 1
ATOM 649 N N . CYS A 1 83 ? 0.218 4.530 -9.424 1.00 97.75 83 CYS A N 1
ATOM 650 C CA . CYS A 1 83 ? -0.166 5.703 -8.640 1.00 97.75 83 CYS A CA 1
ATOM 651 C C . CYS A 1 83 ? -0.299 6.947 -9.522 1.00 97.75 83 CYS A C 1
ATOM 653 O O . CYS A 1 83 ? -1.332 7.614 -9.489 1.00 97.75 83 CYS A O 1
ATOM 655 N N . ARG A 1 84 ? 0.710 7.252 -10.348 1.00 97.25 84 ARG A N 1
ATOM 656 C CA . ARG A 1 84 ? 0.695 8.428 -11.235 1.00 97.25 84 ARG A CA 1
ATOM 657 C C . ARG A 1 84 ? -0.487 8.393 -12.207 1.00 97.25 84 ARG A C 1
ATOM 659 O O . ARG A 1 84 ? -1.176 9.402 -12.369 1.00 97.25 84 ARG A O 1
ATOM 666 N N . GLU A 1 85 ? -0.763 7.237 -12.810 1.00 97.25 85 GLU A N 1
ATOM 667 C CA . GLU A 1 85 ? -1.917 7.065 -13.702 1.00 97.25 85 GLU A CA 1
ATOM 668 C C . GLU A 1 85 ? -3.256 7.165 -12.954 1.00 97.25 85 GLU A C 1
ATOM 670 O O . GLU A 1 85 ? -4.196 7.793 -13.449 1.00 97.25 85 GLU A O 1
ATOM 675 N N . SER A 1 86 ? -3.341 6.611 -11.742 1.00 98.31 86 SER A N 1
ATOM 676 C CA . SER A 1 86 ? -4.505 6.749 -10.865 1.00 98.31 86 SER A CA 1
ATOM 677 C C . SER A 1 86 ? -4.764 8.213 -10.507 1.00 98.31 86 SER A C 1
ATOM 679 O O . SER A 1 86 ? -5.861 8.720 -10.753 1.00 98.31 86 SER A O 1
ATOM 681 N N . PHE A 1 87 ? -3.748 8.932 -10.025 1.00 98.38 87 PHE A N 1
ATOM 682 C CA . PHE A 1 87 ? -3.861 10.341 -9.661 1.00 98.38 87 PHE A CA 1
ATOM 683 C C . PHE A 1 87 ? -4.320 11.182 -10.853 1.00 98.38 87 PHE A C 1
ATOM 685 O O . PHE A 1 87 ? -5.306 11.903 -10.760 1.00 98.38 87 PHE A O 1
ATOM 692 N N . LYS A 1 88 ? -3.699 11.011 -12.024 1.00 98.12 88 LYS A N 1
ATOM 693 C CA . LYS A 1 88 ? -4.108 11.701 -13.256 1.00 98.12 88 LYS A CA 1
ATOM 694 C C . LYS A 1 88 ? -5.573 11.451 -13.635 1.00 98.12 88 LYS A C 1
ATOM 696 O O . LYS A 1 88 ? -6.204 12.318 -14.237 1.00 98.12 88 LYS A O 1
ATOM 701 N N . LYS A 1 89 ? -6.098 10.259 -13.343 1.00 98.44 89 LYS A N 1
ATOM 702 C CA . LYS A 1 89 ? -7.460 9.857 -13.706 1.00 98.44 89 LYS A CA 1
ATOM 703 C C . LYS A 1 89 ? -8.516 10.315 -12.699 1.00 98.44 89 LYS A C 1
ATOM 705 O O . LYS A 1 89 ? -9.629 10.623 -13.119 1.00 98.44 89 LYS A O 1
ATOM 710 N N . TYR A 1 90 ? -8.198 10.296 -11.407 1.00 98.50 90 TYR A N 1
ATOM 711 C CA . TYR A 1 90 ? -9.180 10.469 -10.332 1.00 98.50 90 TYR A CA 1
ATOM 712 C C . TYR A 1 90 ? -8.990 11.743 -9.501 1.00 98.50 90 TYR A C 1
ATOM 714 O O . TYR A 1 90 ? -9.873 12.062 -8.710 1.00 98.50 90 TYR A O 1
ATOM 722 N N . ALA A 1 91 ? -7.881 12.471 -9.654 1.00 98.06 91 ALA A N 1
ATOM 723 C CA . ALA A 1 91 ? -7.693 13.744 -8.970 1.00 98.06 91 ALA A CA 1
ATOM 724 C C . ALA A 1 91 ? -8.659 14.816 -9.494 1.00 98.06 91 ALA A C 1
ATOM 726 O O . ALA A 1 91 ? -8.933 14.920 -10.691 1.00 98.06 91 ALA A O 1
ATOM 727 N N . GLU A 1 92 ? -9.126 15.648 -8.571 1.00 97.62 92 GLU A N 1
ATOM 728 C CA . GLU A 1 92 ? -9.897 16.857 -8.835 1.00 97.62 92 GLU A CA 1
ATOM 729 C C . GLU A 1 92 ? -9.005 18.080 -8.553 1.00 97.62 92 GLU A C 1
ATOM 731 O O . GLU A 1 92 ? -7.954 17.925 -7.929 1.00 97.62 92 GLU A O 1
ATOM 736 N N . PRO A 1 93 ? -9.367 19.303 -8.985 1.00 96.69 93 PRO A N 1
ATOM 737 C CA . PRO A 1 93 ? -8.495 20.476 -8.853 1.00 96.69 93 PRO A CA 1
ATOM 738 C C . PRO A 1 93 ? -8.038 20.810 -7.424 1.00 96.69 93 PRO A C 1
ATOM 740 O O . PRO A 1 93 ? -7.017 21.474 -7.261 1.00 96.69 93 PRO A O 1
ATOM 743 N N . GLN A 1 94 ? -8.788 20.391 -6.402 1.00 95.62 94 GLN A N 1
ATOM 744 C CA . GLN A 1 94 ? -8.418 20.556 -4.995 1.00 95.62 94 GLN A CA 1
ATOM 745 C C . GLN A 1 94 ? -7.406 19.515 -4.498 1.00 95.62 94 GLN A C 1
ATOM 747 O O . GLN A 1 94 ? -6.744 19.759 -3.490 1.00 95.62 94 GLN A O 1
ATOM 752 N N . HIS A 1 95 ? -7.279 18.375 -5.183 1.00 97.75 95 HIS A N 1
ATOM 753 C CA . HIS A 1 95 ? -6.371 17.302 -4.795 1.00 97.75 95 HIS A CA 1
ATOM 754 C C . HIS A 1 95 ? -4.947 17.642 -5.215 1.00 97.75 95 HIS A C 1
ATOM 756 O O . HIS A 1 95 ? -4.626 17.747 -6.398 1.00 97.75 95 HIS A O 1
ATOM 762 N N . LYS A 1 96 ? -4.077 17.777 -4.220 1.00 97.19 96 LYS A N 1
ATOM 763 C CA . LYS A 1 96 ? -2.640 17.975 -4.382 1.00 97.19 96 LYS A CA 1
ATOM 764 C C . LYS A 1 96 ? -1.902 16.653 -4.504 1.00 97.19 96 LYS A C 1
ATOM 766 O O . LYS A 1 96 ? -0.924 16.590 -5.237 1.00 97.19 96 LYS A O 1
ATOM 771 N N . ASN A 1 97 ? -2.367 15.600 -3.833 1.00 98.00 97 ASN A N 1
ATOM 772 C CA . ASN A 1 97 ? -1.700 14.298 -3.790 1.00 98.00 97 ASN A CA 1
ATOM 773 C C . ASN A 1 97 ? -2.689 13.119 -3.725 1.00 98.00 97 ASN A C 1
ATOM 775 O O . ASN A 1 97 ? -3.891 13.292 -3.510 1.00 98.00 97 ASN A O 1
ATOM 779 N N . ILE A 1 98 ? -2.178 11.902 -3.936 1.00 98.12 98 ILE A N 1
ATOM 780 C CA . ILE A 1 98 ? -2.980 10.670 -3.953 1.00 98.12 98 ILE A CA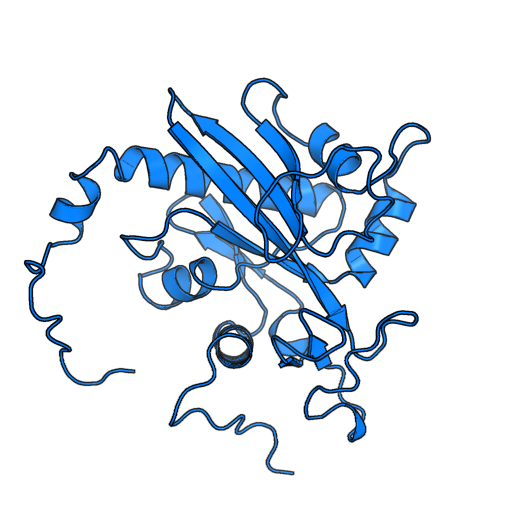 1
ATOM 781 C C . ILE A 1 98 ? -3.638 10.369 -2.602 1.00 98.12 98 ILE A C 1
ATOM 783 O O . ILE A 1 98 ? -4.702 9.753 -2.578 1.00 98.12 98 ILE A O 1
ATOM 787 N N . ALA A 1 99 ? -3.058 10.826 -1.485 1.00 97.75 99 ALA A N 1
ATOM 788 C CA . ALA A 1 99 ? -3.646 10.612 -0.166 1.00 97.75 99 ALA A CA 1
ATOM 789 C C . ALA A 1 99 ? -4.997 11.323 -0.030 1.00 97.75 99 ALA A C 1
ATOM 791 O O . ALA A 1 99 ? -5.927 10.726 0.499 1.00 97.75 99 ALA A O 1
ATOM 792 N N . GLN A 1 100 ? -5.144 12.534 -0.573 1.00 97.50 100 GLN A N 1
ATOM 793 C CA . GLN A 1 100 ? -6.431 13.242 -0.589 1.00 97.50 100 GLN A CA 1
ATOM 794 C C . GLN A 1 100 ? -7.463 12.536 -1.478 1.00 97.50 100 GLN A C 1
ATOM 796 O O . GLN A 1 100 ? -8.598 12.335 -1.062 1.00 97.50 100 GLN A O 1
ATOM 801 N N . VAL A 1 101 ? -7.050 12.051 -2.656 1.00 98.19 101 VAL A N 1
ATOM 802 C CA . VAL A 1 101 ? -7.929 11.247 -3.528 1.00 98.19 101 VAL A CA 1
ATOM 803 C C . VAL A 1 101 ? -8.407 9.976 -2.816 1.00 98.19 101 VAL A C 1
ATOM 805 O O . VAL A 1 101 ? -9.546 9.551 -3.000 1.00 98.19 101 VAL A O 1
ATOM 808 N N . LEU A 1 102 ? -7.535 9.344 -2.026 1.00 98.12 102 LEU A N 1
ATOM 809 C CA . LEU A 1 102 ? -7.867 8.147 -1.261 1.00 98.12 102 LEU A CA 1
ATOM 810 C C . LEU A 1 102 ? -8.709 8.463 -0.014 1.00 98.12 102 LEU A C 1
ATOM 812 O O . LEU A 1 102 ? -9.581 7.664 0.321 1.00 98.12 102 LEU A O 1
ATOM 816 N N . GLN A 1 103 ? -8.496 9.609 0.641 1.00 97.75 103 GLN A N 1
ATOM 817 C CA . GLN A 1 103 ? -9.311 10.074 1.771 1.00 97.75 103 GLN A CA 1
ATOM 818 C C . GLN A 1 103 ? -10.786 10.183 1.370 1.00 97.75 103 GLN A C 1
ATOM 820 O O . GLN A 1 103 ? -11.635 9.660 2.080 1.00 97.75 103 GLN A O 1
ATOM 825 N N . ASP A 1 104 ? -11.084 10.712 0.180 1.00 97.50 104 ASP A N 1
ATOM 826 C CA . ASP A 1 104 ? -12.449 10.783 -0.369 1.00 97.50 104 ASP A CA 1
ATOM 827 C C . ASP A 1 104 ? -13.124 9.408 -0.564 1.00 97.50 104 ASP A C 1
ATOM 829 O O . ASP A 1 104 ? -14.327 9.322 -0.823 1.00 97.50 104 ASP A O 1
ATOM 833 N N . ARG A 1 105 ? -12.354 8.314 -0.503 1.00 97.56 105 ARG A N 1
ATOM 834 C CA . ARG A 1 105 ? -12.846 6.930 -0.605 1.00 97.56 105 ARG A CA 1
ATOM 835 C C . ARG A 1 105 ? -12.940 6.228 0.741 1.00 97.56 105 ARG A C 1
ATOM 837 O O . ARG A 1 105 ? -13.394 5.083 0.779 1.00 97.56 105 ARG A O 1
ATOM 844 N N . MET A 1 106 ? -12.507 6.876 1.818 1.00 97.69 106 MET A N 1
ATOM 845 C CA . MET A 1 106 ? -12.642 6.328 3.157 1.00 97.69 106 MET A CA 1
ATOM 846 C C . MET A 1 106 ? -14.099 6.410 3.630 1.00 97.69 106 MET A C 1
ATOM 848 O O . MET A 1 106 ? -14.842 7.288 3.189 1.00 97.69 106 MET A O 1
ATOM 852 N N . PRO A 1 107 ? -14.543 5.492 4.510 1.00 95.88 107 PRO A N 1
ATOM 853 C CA . PRO A 1 107 ? -15.922 5.489 4.997 1.00 95.88 107 PRO A CA 1
ATOM 854 C C . PRO A 1 107 ? -16.314 6.777 5.729 1.00 95.88 107 PRO A C 1
ATOM 856 O O . PRO A 1 107 ? -17.447 7.237 5.587 1.00 95.88 107 PRO A O 1
ATOM 859 N N . ASP A 1 108 ? -15.385 7.334 6.510 1.00 93.56 108 ASP A N 1
ATOM 860 C CA . ASP A 1 108 ? -15.564 8.556 7.286 1.00 93.56 108 ASP A CA 1
ATOM 861 C C . ASP A 1 108 ? -14.215 9.134 7.755 1.00 93.56 108 ASP A C 1
ATOM 863 O O . ASP A 1 108 ? -13.241 8.402 7.939 1.00 93.56 108 ASP A O 1
ATOM 867 N N . ASP A 1 109 ? -14.183 10.446 7.993 1.00 90.25 109 ASP A N 1
ATOM 868 C CA . ASP A 1 109 ? -12.985 11.171 8.447 1.00 90.25 109 ASP A CA 1
ATOM 869 C C . ASP A 1 109 ? -12.781 11.120 9.974 1.00 90.25 109 ASP A C 1
ATOM 871 O O . ASP A 1 109 ? -11.748 11.561 10.481 1.00 90.25 109 ASP A O 1
ATOM 875 N N . GLU A 1 110 ? -13.763 10.619 10.734 1.00 91.75 110 GLU A N 1
ATOM 876 C CA . GLU A 1 110 ? -13.675 10.522 12.198 1.00 91.75 110 GLU A CA 1
ATOM 877 C C . GLU A 1 110 ? -12.785 9.349 12.627 1.00 91.75 110 GLU A C 1
ATOM 879 O O . GLU A 1 110 ? -12.055 9.449 13.616 1.00 91.75 110 GLU A O 1
ATOM 884 N N . HIS A 1 111 ? -12.826 8.252 11.870 1.00 95.31 111 HIS A N 1
ATOM 885 C CA . HIS A 1 111 ? -12.130 7.007 12.173 1.00 95.31 111 HIS A CA 1
ATOM 886 C C . HIS A 1 111 ? -11.028 6.677 11.173 1.00 95.31 111 HIS A C 1
ATOM 888 O O . HIS A 1 111 ? -10.222 5.800 11.484 1.00 95.31 111 HIS A O 1
ATOM 894 N N . PHE A 1 112 ? -10.976 7.332 10.006 1.00 97.62 112 PHE A N 1
ATOM 895 C CA . PHE A 1 112 ? -9.959 7.087 8.985 1.00 97.62 112 PHE A CA 1
ATOM 896 C C . PHE A 1 112 ? -9.253 8.361 8.550 1.00 97.62 112 PHE A C 1
ATOM 898 O O . PHE A 1 112 ? -9.860 9.392 8.266 1.00 97.62 112 PHE A O 1
ATOM 905 N N . ARG A 1 113 ? -7.931 8.260 8.443 1.00 96.81 113 ARG A N 1
ATOM 906 C CA . ARG A 1 113 ? -7.075 9.362 8.014 1.00 96.81 113 ARG A CA 1
ATOM 907 C C . ARG A 1 113 ? -5.999 8.847 7.067 1.00 96.81 113 ARG A C 1
ATOM 909 O O . ARG A 1 113 ? -5.305 7.895 7.405 1.00 96.81 113 ARG A O 1
ATOM 916 N N . VAL A 1 114 ? -5.801 9.517 5.937 1.00 97.56 114 VAL A N 1
ATOM 917 C CA . VAL A 1 114 ? -4.732 9.215 4.977 1.00 97.56 114 VAL A CA 1
ATOM 918 C C . VAL A 1 114 ? -3.666 10.306 5.022 1.00 97.56 114 VAL A C 1
ATOM 920 O O . VAL A 1 114 ? -3.993 11.487 4.911 1.00 97.56 114 VAL A O 1
ATOM 923 N N . ARG A 1 115 ? -2.389 9.956 5.211 1.00 95.38 115 ARG A N 1
ATOM 924 C CA . ARG A 1 115 ? -1.285 10.934 5.317 1.00 95.38 115 ARG A CA 1
ATOM 925 C C . ARG A 1 115 ? -0.051 10.485 4.556 1.00 95.38 115 ARG A C 1
ATOM 927 O O . ARG A 1 115 ? 0.244 9.295 4.500 1.00 95.38 115 ARG A O 1
ATOM 934 N N . GLY A 1 116 ? 0.691 11.445 4.008 1.00 96.56 116 GLY A N 1
ATOM 935 C CA . GLY A 1 116 ? 2.055 11.188 3.551 1.00 96.56 116 GLY A CA 1
ATOM 936 C C . GLY A 1 116 ? 2.953 10.910 4.753 1.00 96.56 116 GLY A C 1
ATOM 937 O O . GLY A 1 116 ? 2.790 11.539 5.797 1.00 96.56 116 GLY A O 1
ATOM 938 N N . ILE A 1 117 ? 3.886 9.972 4.618 1.00 95.88 117 ILE A N 1
ATOM 939 C CA . ILE A 1 117 ? 4.862 9.659 5.662 1.00 95.88 117 ILE A CA 1
ATOM 940 C C . ILE A 1 117 ? 6.251 10.053 5.186 1.00 95.88 117 ILE A C 1
ATOM 942 O O . ILE A 1 117 ? 6.641 9.801 4.044 1.00 95.88 117 ILE A O 1
ATOM 946 N N . LYS A 1 118 ? 7.024 10.674 6.074 1.00 91.81 118 LYS A N 1
ATOM 947 C CA . LYS A 1 118 ? 8.434 10.934 5.836 1.00 91.81 118 LYS A CA 1
ATOM 948 C C . LYS A 1 118 ? 9.191 9.612 5.884 1.00 91.81 118 LYS A C 1
ATOM 950 O O . LYS A 1 118 ? 9.461 9.073 6.960 1.00 91.81 118 LYS A O 1
ATOM 955 N N . TYR A 1 119 ? 9.554 9.133 4.702 1.00 83.81 119 TYR A N 1
ATOM 956 C CA . TYR A 1 119 ? 10.238 7.862 4.500 1.00 83.81 119 TYR A CA 1
ATOM 957 C C . TYR A 1 119 ? 11.440 7.679 5.437 1.00 83.81 119 TYR A C 1
ATOM 959 O O . TYR A 1 119 ? 12.237 8.604 5.622 1.00 83.81 119 TYR A O 1
ATOM 967 N N . MET A 1 120 ? 11.565 6.488 6.033 1.00 79.50 120 MET A N 1
ATOM 968 C CA . MET A 1 120 ? 12.587 6.104 7.031 1.00 79.50 120 MET A CA 1
ATOM 969 C C . MET A 1 120 ? 12.551 6.864 8.368 1.00 79.50 120 MET A C 1
ATOM 971 O O . MET A 1 120 ? 13.333 6.547 9.265 1.00 79.50 120 MET A O 1
ATOM 975 N N . VAL A 1 121 ? 11.677 7.860 8.522 1.00 86.69 121 VAL A N 1
ATOM 976 C CA . VAL A 1 121 ? 11.489 8.607 9.776 1.00 86.69 121 VAL A CA 1
ATOM 977 C C . VAL A 1 121 ? 10.177 8.210 10.449 1.00 86.69 121 VAL A C 1
ATOM 979 O O . VAL A 1 121 ? 10.117 8.173 11.676 1.00 86.69 121 VAL A O 1
ATOM 982 N N . GLY A 1 122 ? 9.141 7.908 9.662 1.00 84.69 122 GLY A N 1
ATOM 983 C CA . GLY A 1 122 ? 7.829 7.485 10.160 1.00 84.69 122 GLY A CA 1
ATOM 984 C C . GLY A 1 122 ? 6.958 8.628 10.693 1.00 84.69 122 GLY A C 1
ATOM 985 O O . GLY A 1 122 ? 5.876 8.382 11.215 1.00 84.69 122 GLY A O 1
ATOM 986 N N . SER A 1 123 ? 7.413 9.881 10.586 1.00 90.94 123 SER A N 1
ATOM 987 C CA . SER A 1 123 ? 6.609 11.056 10.934 1.00 90.94 123 SER A CA 1
ATOM 988 C C . SER A 1 123 ? 5.673 11.431 9.788 1.00 90.94 123 SER A C 1
ATOM 990 O O . SER A 1 123 ? 6.079 11.377 8.627 1.00 90.94 123 SER A O 1
ATOM 992 N N . GLU A 1 124 ? 4.463 11.878 10.110 1.00 94.50 124 GLU A N 1
ATOM 993 C CA . GLU A 1 124 ? 3.518 12.414 9.125 1.00 94.50 124 GLU A CA 1
ATOM 994 C C . GLU A 1 124 ? 4.079 13.668 8.440 1.00 94.50 124 GLU A C 1
ATOM 996 O O . GLU A 1 124 ? 4.790 14.462 9.060 1.00 94.50 124 GLU A O 1
ATOM 1001 N N . LEU A 1 125 ? 3.769 13.804 7.154 1.00 93.12 125 LEU A N 1
ATOM 1002 C CA . LEU A 1 125 ? 3.958 15.014 6.364 1.00 93.12 125 LEU A CA 1
ATOM 1003 C C . LEU A 1 125 ? 2.657 15.812 6.336 1.00 93.12 125 LEU A C 1
ATOM 1005 O O . LEU A 1 125 ? 1.564 15.233 6.297 1.00 93.12 125 LEU A O 1
ATOM 1009 N N . ASP A 1 126 ? 2.787 17.131 6.272 1.00 90.50 126 ASP A N 1
ATOM 1010 C CA . ASP A 1 126 ? 1.665 18.004 5.962 1.00 90.50 126 ASP A CA 1
ATOM 1011 C C . ASP A 1 126 ? 1.207 17.771 4.511 1.00 90.50 126 ASP A C 1
ATOM 1013 O O . ASP A 1 126 ? 1.985 17.422 3.617 1.00 90.50 126 ASP A O 1
ATOM 1017 N N . GLU A 1 127 ? -0.085 17.981 4.251 1.00 85.56 127 GLU A N 1
ATOM 1018 C CA . GLU A 1 127 ? -0.691 17.722 2.934 1.00 85.56 127 GLU A CA 1
ATOM 1019 C C . GLU A 1 127 ? -0.057 18.545 1.801 1.00 85.56 127 GLU A C 1
ATOM 1021 O O . GLU A 1 127 ? -0.071 18.124 0.646 1.00 85.56 127 GLU A O 1
ATOM 1026 N N . ASP A 1 128 ? 0.534 19.689 2.143 1.00 89.44 128 ASP A N 1
ATOM 1027 C CA . ASP A 1 128 ? 1.143 20.633 1.207 1.00 89.44 128 ASP A CA 1
ATOM 1028 C C . ASP A 1 128 ? 2.646 20.388 0.988 1.00 89.44 128 ASP A C 1
ATOM 1030 O O . ASP A 1 128 ? 3.267 21.074 0.178 1.00 89.44 128 ASP A O 1
ATOM 1034 N N . GLU A 1 129 ? 3.247 19.421 1.692 1.00 92.62 129 GLU A N 1
ATOM 1035 C CA . GLU A 1 129 ? 4.675 19.098 1.566 1.00 92.62 129 GLU A CA 1
ATOM 1036 C C . GLU A 1 129 ? 4.991 18.182 0.373 1.00 92.62 129 GLU A C 1
ATOM 1038 O O . GLU A 1 129 ? 6.165 17.976 0.053 1.00 92.62 129 GLU A O 1
ATOM 1043 N N . TRP A 1 130 ? 3.975 17.630 -0.300 1.00 95.31 130 TRP A N 1
ATOM 1044 C CA . TRP A 1 130 ? 4.160 16.725 -1.434 1.00 95.31 130 TRP A CA 1
ATOM 1045 C C . TRP A 1 130 ? 2.993 16.758 -2.424 1.00 95.31 130 TRP A C 1
ATOM 1047 O O . TRP A 1 130 ? 1.847 17.038 -2.073 1.00 95.31 130 TRP A O 1
ATOM 1057 N N . GLU A 1 131 ? 3.298 16.423 -3.677 1.00 96.38 131 GLU A N 1
ATOM 1058 C CA . GLU A 1 131 ? 2.352 16.480 -4.789 1.00 96.38 131 GLU A CA 1
ATOM 1059 C C . GLU A 1 131 ? 2.240 15.134 -5.513 1.00 96.38 131 GLU A C 1
ATOM 1061 O O . GLU A 1 131 ? 3.177 14.329 -5.549 1.00 96.38 131 GLU A O 1
ATOM 1066 N N . GLY A 1 132 ? 1.069 14.893 -6.101 1.00 96.69 132 GLY A N 1
ATOM 1067 C CA . GLY A 1 132 ? 0.728 13.696 -6.856 1.00 96.69 132 GLY A CA 1
ATOM 1068 C C . GLY A 1 132 ? 1.055 12.414 -6.096 1.00 96.69 132 GLY A C 1
ATOM 1069 O O . GLY A 1 132 ? 0.449 12.103 -5.072 1.00 96.69 132 GLY A O 1
ATOM 1070 N N . CYS A 1 133 ? 2.025 11.674 -6.624 1.00 95.69 133 CYS A N 1
ATOM 1071 C CA . CYS A 1 133 ? 2.511 10.412 -6.074 1.00 95.69 133 CYS A CA 1
ATOM 1072 C C . CYS A 1 133 ? 3.982 10.496 -5.655 1.00 95.69 133 CYS A C 1
ATOM 1074 O O . CYS A 1 133 ? 4.655 9.471 -5.576 1.00 95.69 133 CYS A O 1
ATOM 1076 N N . GLU A 1 134 ? 4.517 11.697 -5.427 1.00 93.00 134 GLU A N 1
ATOM 1077 C CA . GLU A 1 134 ? 5.963 11.857 -5.280 1.00 93.00 134 GLU A CA 1
ATOM 1078 C C . GLU A 1 134 ? 6.520 11.359 -3.950 1.00 93.00 134 GLU A C 1
ATOM 1080 O O . GLU A 1 134 ? 7.656 10.878 -3.918 1.00 93.00 134 GLU A O 1
ATOM 1085 N N . ASN A 1 135 ? 5.711 11.357 -2.890 1.00 94.06 135 ASN A N 1
ATOM 1086 C CA . ASN A 1 135 ? 6.122 10.812 -1.605 1.00 94.06 135 ASN A CA 1
ATOM 1087 C C . ASN A 1 135 ? 6.143 9.274 -1.649 1.00 94.06 135 ASN A C 1
ATOM 1089 O O . ASN A 1 135 ? 5.107 8.673 -1.919 1.00 94.06 135 ASN A O 1
ATOM 1093 N N . PRO A 1 136 ? 7.273 8.603 -1.375 1.00 92.44 136 PRO A N 1
ATOM 1094 C CA . PRO A 1 136 ? 7.418 7.157 -1.584 1.00 92.44 136 PRO A CA 1
ATOM 1095 C C . PRO A 1 136 ? 6.567 6.286 -0.645 1.00 92.44 136 PRO A C 1
ATOM 1097 O O . PRO A 1 136 ? 6.445 5.086 -0.876 1.00 92.44 136 PRO A O 1
ATOM 1100 N N . GLU A 1 137 ? 5.979 6.869 0.397 1.00 95.06 137 GLU A N 1
ATOM 1101 C CA . GLU A 1 137 ? 5.198 6.167 1.412 1.00 95.06 137 GLU A CA 1
ATOM 1102 C C . GLU A 1 137 ? 4.011 7.026 1.849 1.00 95.06 137 GLU A C 1
ATOM 1104 O O . GLU A 1 137 ? 4.149 8.211 2.134 1.00 95.06 137 GLU A O 1
ATOM 1109 N N . PHE A 1 138 ? 2.826 6.453 1.933 1.00 97.12 138 PHE A N 1
ATOM 1110 C CA . PHE A 1 138 ? 1.701 7.089 2.611 1.00 97.12 138 PHE A CA 1
ATOM 1111 C C . PHE A 1 138 ? 0.965 6.039 3.426 1.00 97.12 138 PHE A C 1
ATOM 1113 O O . PHE A 1 138 ? 1.155 4.848 3.222 1.00 97.12 138 PHE A O 1
ATOM 1120 N N . ARG A 1 139 ? 0.142 6.478 4.367 1.00 97.25 139 ARG A N 1
ATOM 1121 C CA . ARG A 1 139 ? -0.453 5.622 5.388 1.00 97.25 139 ARG A CA 1
ATOM 1122 C C . ARG A 1 139 ? -1.938 5.877 5.496 1.00 97.25 139 ARG A C 1
ATOM 1124 O O . ARG A 1 139 ? -2.354 7.034 5.440 1.00 97.25 139 ARG A O 1
ATOM 1131 N N . VAL A 1 140 ? -2.708 4.822 5.743 1.00 98.38 140 VAL A N 1
ATOM 1132 C CA . VAL A 1 140 ? -4.077 4.939 6.256 1.00 98.38 140 VAL A CA 1
ATOM 1133 C C . VAL A 1 140 ? -4.071 4.568 7.733 1.00 98.38 140 VAL A C 1
ATOM 1135 O O . VAL A 1 140 ? -3.677 3.466 8.104 1.00 98.38 140 VAL A O 1
ATOM 1138 N N . VAL A 1 141 ? -4.488 5.503 8.579 1.00 97.62 141 VAL A N 1
ATOM 1139 C CA . VAL A 1 141 ? -4.667 5.317 10.021 1.00 97.62 141 VAL A CA 1
ATOM 1140 C C . VAL A 1 141 ? -6.131 5.018 10.295 1.00 97.62 141 VAL A C 1
ATOM 1142 O O . VAL A 1 141 ? -6.999 5.712 9.766 1.00 97.62 141 VAL A O 1
ATOM 1145 N N . HIS A 1 142 ? -6.388 4.037 11.157 1.00 97.88 142 HIS A N 1
ATOM 1146 C CA . HIS A 1 142 ? -7.713 3.732 11.674 1.00 97.88 142 HIS A CA 1
ATOM 1147 C C . HIS A 1 142 ? -7.751 3.828 13.203 1.00 97.88 142 HIS A C 1
ATOM 1149 O O . HIS A 1 142 ? -6.847 3.351 13.893 1.00 97.88 142 HIS A O 1
ATOM 1155 N N . SER A 1 143 ? -8.813 4.439 13.724 1.00 95.94 143 SER A N 1
ATOM 1156 C CA . SER A 1 143 ? -9.116 4.508 15.152 1.00 95.94 143 SER A CA 1
ATOM 1157 C C . SER A 1 143 ? -10.354 3.668 15.471 1.00 95.94 143 SER A C 1
ATOM 1159 O O . SER A 1 143 ? -11.464 4.022 15.086 1.00 95.94 143 SER A O 1
ATOM 1161 N N . LEU A 1 144 ? -10.183 2.582 16.228 1.00 92.31 144 LEU A N 1
ATOM 1162 C CA . LEU A 1 144 ? -11.254 1.665 16.623 1.00 92.31 144 LEU A CA 1
ATOM 1163 C C . LEU A 1 144 ? -11.344 1.551 18.145 1.00 92.31 144 LEU A C 1
ATOM 1165 O O . LEU A 1 144 ? -10.485 0.947 18.787 1.00 92.31 144 LEU A O 1
ATOM 1169 N N . ASN A 1 145 ? -12.418 2.087 18.737 1.00 90.12 145 ASN A N 1
ATOM 1170 C CA . ASN A 1 145 ? -12.690 1.986 20.181 1.00 90.12 145 ASN A CA 1
ATOM 1171 C C . ASN A 1 145 ? -11.489 2.417 21.060 1.00 90.12 145 ASN A C 1
ATOM 1173 O O . ASN A 1 145 ? -11.195 1.796 22.079 1.00 90.12 145 ASN A O 1
ATOM 1177 N N . GLY A 1 146 ? -10.776 3.472 20.648 1.00 88.62 146 GLY A N 1
ATOM 1178 C CA . GLY A 1 146 ? -9.593 3.996 21.345 1.00 88.62 146 GLY A CA 1
ATOM 1179 C C . GLY A 1 146 ? -8.260 3.339 20.962 1.00 88.62 146 GLY A C 1
ATOM 1180 O O . GLY A 1 146 ? -7.212 3.838 21.366 1.00 88.62 146 GLY A O 1
ATOM 1181 N N . THR A 1 147 ? -8.274 2.273 20.159 1.00 92.12 147 THR A N 1
ATOM 1182 C CA . THR A 1 147 ? -7.074 1.667 19.572 1.00 92.12 147 THR A CA 1
ATOM 1183 C C . THR A 1 147 ? -6.752 2.345 18.248 1.00 92.12 147 THR A C 1
ATOM 1185 O O . THR A 1 147 ? -7.624 2.456 17.393 1.00 92.12 147 THR A O 1
ATOM 1188 N N . ASN A 1 148 ? -5.503 2.767 18.064 1.00 94.12 148 ASN A N 1
ATOM 1189 C CA . ASN A 1 148 ? -5.019 3.263 16.780 1.00 94.12 148 ASN A CA 1
ATOM 1190 C C . ASN A 1 148 ? -4.160 2.195 16.114 1.00 94.12 148 ASN A C 1
ATOM 1192 O O . ASN A 1 148 ? -3.311 1.585 16.762 1.00 94.12 148 ASN A O 1
ATOM 1196 N N . CYS A 1 149 ? -4.367 2.010 14.823 1.00 96.56 149 CYS A N 1
ATOM 1197 C CA . CYS A 1 149 ? -3.573 1.137 13.979 1.00 96.56 149 CYS A CA 1
ATOM 1198 C C . CYS A 1 149 ? -3.416 1.783 12.605 1.00 96.56 149 CYS A C 1
ATOM 1200 O O . CYS A 1 149 ? -4.088 2.770 12.285 1.00 96.56 149 CYS A O 1
ATOM 1202 N N . HIS A 1 150 ? -2.539 1.235 11.776 1.00 97.81 150 HIS A N 1
ATOM 1203 C CA . HIS A 1 150 ? -2.350 1.755 10.435 1.00 97.81 150 HIS A CA 1
ATOM 1204 C C . HIS A 1 150 ? -1.853 0.699 9.464 1.00 97.81 150 HIS A C 1
ATOM 1206 O O . HIS A 1 150 ? -1.308 -0.327 9.868 1.00 97.81 150 HIS A O 1
ATOM 1212 N N . VAL A 1 151 ? -2.033 1.000 8.181 1.00 98.50 151 VAL A N 1
ATOM 1213 C CA . VAL A 1 151 ? -1.3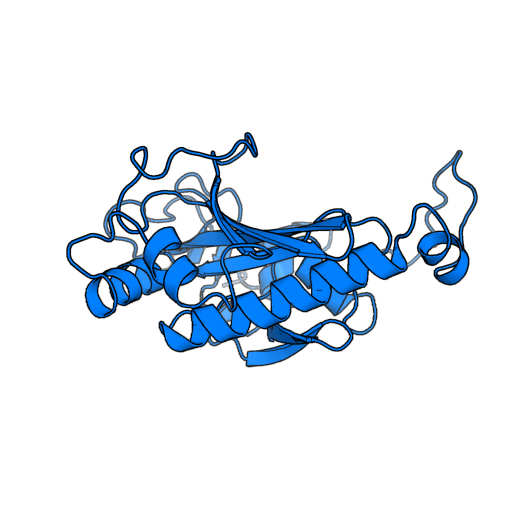67 0.316 7.078 1.00 98.50 151 VAL A CA 1
ATOM 1214 C C . VAL A 1 151 ? -0.515 1.313 6.302 1.00 98.50 151 VAL A C 1
ATOM 1216 O O . VAL A 1 151 ? -1.013 2.364 5.888 1.00 98.50 151 VAL A O 1
ATOM 1219 N N . ASP A 1 152 ? 0.758 0.984 6.119 1.00 97.88 152 ASP A N 1
ATOM 1220 C CA . ASP A 1 152 ? 1.673 1.698 5.241 1.00 97.88 152 ASP A CA 1
ATOM 1221 C C . ASP A 1 152 ? 1.528 1.211 3.803 1.00 97.88 152 ASP A C 1
ATOM 1223 O O . ASP A 1 152 ? 1.369 0.023 3.513 1.00 97.88 152 ASP A O 1
ATOM 1227 N N . ILE A 1 153 ? 1.555 2.161 2.878 1.00 98.06 153 ILE A N 1
ATOM 1228 C CA . ILE A 1 153 ? 1.487 1.938 1.444 1.00 98.06 153 ILE A CA 1
ATOM 1229 C C . ILE A 1 153 ? 2.778 2.455 0.840 1.00 98.06 153 ILE A C 1
ATOM 1231 O O . ILE A 1 153 ? 3.003 3.660 0.699 1.00 98.06 153 ILE A O 1
ATOM 1235 N N . PHE A 1 154 ? 3.616 1.516 0.431 1.00 95.75 154 PHE A N 1
ATOM 1236 C CA . PHE A 1 154 ? 4.887 1.819 -0.188 1.00 95.75 154 PHE A CA 1
ATOM 1237 C C . PHE A 1 154 ? 4.785 1.829 -1.704 1.00 95.75 154 PHE A C 1
ATOM 1239 O O . PHE A 1 154 ? 4.306 0.885 -2.339 1.00 95.75 154 PHE A O 1
ATOM 1246 N N . GLN A 1 155 ? 5.304 2.895 -2.298 1.00 94.81 155 GLN A N 1
ATOM 1247 C CA . GLN A 1 155 ? 5.362 3.053 -3.738 1.00 94.81 155 GLN A CA 1
ATOM 1248 C C . GLN A 1 155 ? 6.677 2.490 -4.274 1.00 94.81 155 GLN A C 1
ATOM 1250 O O . GLN A 1 155 ? 7.747 3.070 -4.100 1.00 94.81 155 GLN A O 1
ATOM 1255 N N . MET A 1 156 ? 6.588 1.352 -4.951 1.00 93.44 156 MET A N 1
ATOM 1256 C CA . MET A 1 156 ? 7.712 0.696 -5.603 1.00 93.44 156 MET A CA 1
ATOM 1257 C C . MET A 1 156 ? 8.010 1.378 -6.940 1.00 93.44 156 MET A C 1
ATOM 1259 O O . MET A 1 156 ? 7.128 1.563 -7.786 1.00 93.44 156 MET A O 1
ATOM 1263 N N . LEU A 1 157 ? 9.273 1.730 -7.144 1.00 92.94 157 LEU A N 1
ATOM 1264 C CA . LEU A 1 157 ? 9.805 2.184 -8.421 1.00 92.94 157 LEU A CA 1
ATOM 1265 C C . LEU A 1 157 ? 10.004 0.989 -9.352 1.00 92.94 157 LEU A C 1
ATOM 1267 O O . LEU A 1 157 ? 10.248 -0.130 -8.903 1.00 92.94 157 LEU A O 1
ATOM 1271 N N . GLN A 1 158 ? 9.935 1.236 -10.657 1.00 90.88 158 GLN A N 1
ATOM 1272 C CA . GLN A 1 158 ? 10.247 0.250 -11.691 1.00 90.88 158 GLN A CA 1
ATOM 1273 C C . GLN A 1 158 ? 11.571 0.625 -12.365 1.00 90.88 158 GLN A C 1
ATOM 1275 O O . GLN A 1 158 ? 11.926 1.799 -12.447 1.00 90.88 158 GLN A O 1
ATOM 1280 N N . SER A 1 159 ? 12.297 -0.343 -12.922 1.00 87.31 159 SER A N 1
ATOM 1281 C CA . SER A 1 159 ? 13.480 -0.060 -13.752 1.00 87.31 159 SER A CA 1
ATOM 1282 C C . SER A 1 159 ? 13.176 0.812 -14.967 1.00 87.31 159 SER A C 1
ATOM 1284 O O . SER A 1 159 ? 14.073 1.460 -15.498 1.00 87.31 159 SER A O 1
ATOM 1286 N N . THR A 1 160 ? 11.920 0.827 -15.400 1.00 84.50 160 THR A N 1
ATOM 1287 C CA . THR A 1 160 ? 11.406 1.649 -16.493 1.00 84.50 160 THR A CA 1
ATOM 1288 C C . THR A 1 160 ? 10.860 3.000 -16.033 1.00 84.50 160 THR A C 1
ATOM 1290 O O . THR A 1 160 ? 10.327 3.730 -16.867 1.00 84.50 160 THR A O 1
ATOM 1293 N N . ASP A 1 161 ? 10.938 3.335 -14.740 1.00 85.31 161 ASP A N 1
ATOM 1294 C CA . ASP A 1 161 ? 10.512 4.650 -14.261 1.00 85.31 161 ASP A CA 1
ATOM 1295 C C . ASP A 1 161 ? 11.355 5.746 -14.945 1.00 85.31 161 ASP A C 1
ATOM 1297 O O . ASP A 1 161 ? 12.586 5.659 -14.939 1.00 85.31 161 ASP A O 1
ATOM 1301 N N . PRO A 1 162 ? 10.725 6.751 -15.580 1.00 82.12 162 PRO A N 1
ATOM 1302 C CA . PRO A 1 162 ? 11.445 7.742 -16.377 1.00 82.12 162 PRO A CA 1
ATOM 1303 C C . PRO A 1 162 ? 12.279 8.713 -15.533 1.00 82.12 162 PRO A C 1
ATOM 1305 O O . PRO A 1 162 ? 13.210 9.321 -16.057 1.00 82.12 162 PRO A O 1
ATOM 1308 N N . GLU A 1 163 ? 11.945 8.878 -14.255 1.00 83.38 163 GLU A N 1
ATOM 1309 C CA . GLU A 1 163 ? 12.571 9.861 -13.367 1.00 83.38 163 GLU A CA 1
ATOM 1310 C C . GLU A 1 163 ? 13.520 9.197 -12.372 1.00 83.38 163 GLU A C 1
ATOM 1312 O O . GLU A 1 163 ? 14.573 9.746 -12.051 1.00 83.38 163 GLU A O 1
ATOM 1317 N N . ALA A 1 164 ? 13.160 8.003 -11.907 1.00 83.12 164 ALA A N 1
ATOM 1318 C CA . ALA A 1 164 ? 13.848 7.310 -10.830 1.00 83.12 164 ALA A CA 1
ATOM 1319 C C . ALA A 1 164 ? 13.992 5.799 -11.111 1.00 83.12 164 ALA A C 1
ATOM 1321 O O . ALA A 1 164 ? 13.492 4.974 -10.342 1.00 83.12 164 ALA A O 1
ATOM 1322 N N . PRO A 1 165 ? 14.665 5.399 -12.209 1.00 84.94 165 PRO A N 1
ATOM 1323 C CA . PRO A 1 165 ? 14.794 3.993 -12.564 1.00 84.94 165 PRO A CA 1
ATOM 1324 C C . PRO A 1 165 ? 15.640 3.220 -11.544 1.00 84.94 165 PRO A C 1
ATOM 1326 O O . PRO A 1 165 ? 16.687 3.686 -11.090 1.00 84.94 165 PRO A O 1
ATOM 1329 N N . CYS A 1 166 ? 15.234 1.981 -11.262 1.00 84.50 166 CYS A N 1
ATOM 1330 C CA . CYS A 1 166 ? 15.915 1.019 -10.383 1.00 84.50 166 CYS A CA 1
ATOM 1331 C C . CYS A 1 166 ? 17.240 0.467 -10.946 1.00 84.50 166 CYS A C 1
ATOM 1333 O O . CYS A 1 166 ? 17.430 -0.745 -11.054 1.00 84.50 166 CYS A O 1
ATOM 1335 N N . THR A 1 167 ? 18.163 1.345 -11.342 1.00 82.00 167 THR A N 1
ATOM 1336 C CA . THR A 1 167 ? 19.385 0.976 -12.082 1.00 82.00 167 THR A CA 1
ATOM 1337 C C . THR A 1 167 ? 20.387 0.149 -11.276 1.00 82.00 167 THR A C 1
ATOM 1339 O O . THR A 1 167 ? 21.245 -0.514 -11.865 1.00 82.00 167 THR A O 1
ATOM 1342 N N . SER A 1 168 ? 20.294 0.172 -9.944 1.00 81.50 168 SER A N 1
ATOM 1343 C CA . SER A 1 168 ? 21.159 -0.595 -9.045 1.00 81.50 168 SER A CA 1
ATOM 1344 C C . SER A 1 168 ? 20.703 -2.040 -8.834 1.00 81.50 168 SER A C 1
ATOM 1346 O O . SER A 1 168 ? 21.479 -2.843 -8.315 1.00 81.50 168 SER A O 1
ATOM 1348 N N . CYS A 1 169 ? 19.482 -2.399 -9.243 1.00 83.31 169 CYS A N 1
ATOM 1349 C CA . CYS A 1 169 ? 18.976 -3.747 -9.029 1.00 83.31 169 CYS A CA 1
ATOM 1350 C C . CYS A 1 169 ? 19.628 -4.781 -9.960 1.00 83.31 169 CYS A C 1
ATOM 1352 O O . CYS A 1 169 ? 19.799 -4.520 -11.158 1.00 83.31 169 CYS A O 1
ATOM 1354 N N . PRO A 1 170 ? 19.949 -5.987 -9.447 1.00 77.00 170 PRO A N 1
ATOM 1355 C CA . PRO A 1 170 ? 20.350 -7.116 -10.283 1.00 77.00 170 PRO A CA 1
ATOM 1356 C C . PRO A 1 170 ? 19.308 -7.388 -11.376 1.00 77.00 170 PRO A C 1
ATOM 1358 O O . PRO A 1 170 ? 18.112 -7.313 -11.112 1.00 77.00 170 PRO A O 1
ATOM 1361 N N . GLY A 1 171 ? 19.750 -7.676 -12.604 1.00 75.44 171 GLY A N 1
ATOM 1362 C CA . GLY A 1 171 ? 18.865 -7.903 -13.754 1.00 75.44 171 GLY A CA 1
ATOM 1363 C C . GLY A 1 171 ? 18.519 -6.666 -14.582 1.00 75.44 171 GLY A C 1
ATOM 1364 O O . GLY A 1 171 ? 18.088 -6.814 -15.726 1.00 75.44 171 GLY A O 1
ATOM 1365 N N . TYR A 1 172 ? 18.770 -5.448 -14.078 1.00 76.06 172 TYR A N 1
ATOM 1366 C CA . TYR A 1 172 ? 18.517 -4.210 -14.832 1.00 76.06 172 TYR A CA 1
ATOM 1367 C C . TYR A 1 172 ? 19.227 -4.208 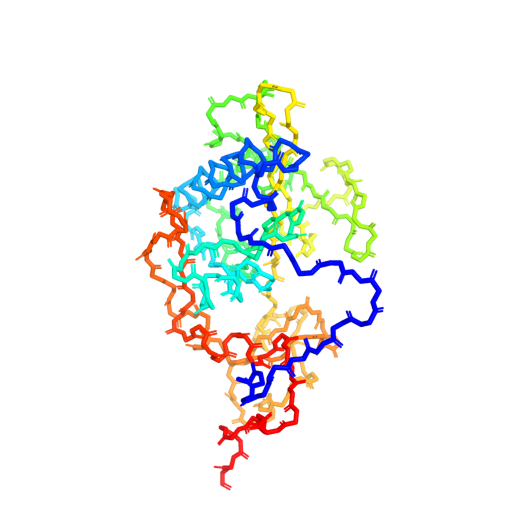-16.197 1.00 76.06 172 TYR A C 1
ATOM 1369 O O . TYR A 1 172 ? 18.628 -3.918 -17.232 1.00 76.06 172 TYR A O 1
ATOM 1377 N N . LYS A 1 173 ? 20.515 -4.577 -16.212 1.00 76.81 173 LYS A N 1
ATOM 1378 C CA . LYS A 1 173 ? 21.330 -4.626 -17.439 1.00 76.81 173 LYS A CA 1
ATOM 1379 C C . LYS A 1 173 ? 20.949 -5.769 -18.379 1.00 76.81 173 LYS A C 1
ATOM 1381 O O . LYS A 1 173 ? 21.288 -5.703 -19.557 1.00 76.81 173 LYS A O 1
ATOM 1386 N N . ASP A 1 174 ? 20.226 -6.762 -17.873 1.00 79.19 174 ASP A N 1
ATOM 1387 C CA . ASP A 1 174 ? 19.786 -7.936 -18.626 1.00 79.19 174 ASP A CA 1
ATOM 1388 C C . ASP A 1 174 ? 18.424 -7.697 -19.309 1.00 79.19 174 ASP A C 1
ATOM 1390 O O . ASP A 1 174 ? 17.867 -8.596 -19.935 1.00 79.19 174 ASP A O 1
ATOM 1394 N N . GLY A 1 175 ? 17.882 -6.473 -19.213 1.00 73.06 175 GLY A N 1
ATOM 1395 C CA . GLY A 1 175 ? 16.613 -6.074 -19.830 1.00 73.06 175 GLY A CA 1
ATOM 1396 C C . GLY A 1 175 ? 15.373 -6.522 -19.053 1.00 73.06 175 GLY A C 1
ATOM 1397 O O . GLY A 1 175 ? 14.260 -6.432 -19.570 1.00 73.06 175 GLY A O 1
ATOM 1398 N N . VAL A 1 176 ? 15.550 -7.004 -17.821 1.00 79.81 176 VAL A N 1
ATOM 1399 C CA . VAL A 1 176 ? 14.457 -7.448 -16.956 1.00 79.81 176 VAL A CA 1
ATOM 1400 C C . VAL A 1 176 ? 13.795 -6.242 -16.285 1.00 79.81 176 VAL A C 1
ATOM 1402 O O . VAL A 1 176 ? 14.466 -5.307 -15.840 1.00 79.81 176 VAL A O 1
ATOM 1405 N N . VAL A 1 177 ? 12.460 -6.252 -16.192 1.00 80.44 177 VAL A N 1
ATOM 1406 C CA . VAL A 1 177 ? 11.731 -5.209 -15.457 1.00 80.44 177 VAL A CA 1
ATOM 1407 C C . VAL A 1 177 ? 11.804 -5.510 -13.964 1.00 80.44 177 VAL A C 1
ATOM 1409 O O . VAL A 1 177 ? 11.063 -6.347 -13.442 1.00 80.44 177 VAL A O 1
ATOM 1412 N N . THR A 1 178 ? 12.728 -4.839 -13.287 1.00 86.62 178 THR A N 1
ATOM 1413 C CA . THR A 1 178 ? 12.932 -4.941 -11.844 1.00 86.62 178 THR A CA 1
ATOM 1414 C C . THR A 1 178 ? 12.162 -3.847 -11.120 1.00 86.62 178 THR A C 1
ATOM 1416 O O . THR A 1 178 ? 11.795 -2.830 -11.712 1.00 86.62 178 THR A O 1
ATOM 1419 N N . VAL A 1 179 ? 11.937 -4.046 -9.827 1.00 90.75 179 VAL A N 1
ATOM 1420 C CA . VAL A 1 179 ? 11.334 -3.056 -8.936 1.00 90.75 179 VAL A CA 1
ATOM 1421 C C . VAL A 1 179 ? 12.237 -2.778 -7.748 1.00 90.75 179 VAL A C 1
ATOM 1423 O O . VAL A 1 179 ? 13.013 -3.649 -7.351 1.00 90.75 179 VAL A O 1
ATOM 1426 N N . CYS A 1 180 ? 12.151 -1.563 -7.211 1.00 90.00 180 CYS A N 1
ATOM 1427 C CA . CYS A 1 180 ? 12.938 -1.109 -6.074 1.00 90.00 180 CYS A CA 1
ATOM 1428 C C . CYS A 1 180 ? 12.164 -0.175 -5.147 1.00 90.00 180 CYS A C 1
ATOM 1430 O O . CYS A 1 180 ? 11.306 0.582 -5.590 1.00 90.00 180 CYS A O 1
ATOM 1432 N N . ARG A 1 181 ? 12.487 -0.204 -3.850 1.00 86.56 181 ARG A N 1
ATOM 1433 C CA . ARG A 1 181 ? 11.905 0.726 -2.864 1.00 86.56 181 ARG A CA 1
ATOM 1434 C C . ARG A 1 181 ? 12.456 2.148 -2.996 1.00 86.56 181 ARG A C 1
ATOM 1436 O O . ARG A 1 181 ? 11.742 3.114 -2.771 1.00 86.56 181 ARG A O 1
ATOM 1443 N N . THR A 1 182 ? 13.728 2.271 -3.367 1.00 83.94 182 THR A N 1
ATOM 1444 C CA . THR A 1 182 ? 14.402 3.552 -3.619 1.00 83.94 182 THR A CA 1
ATOM 1445 C C . THR A 1 182 ? 15.296 3.425 -4.852 1.00 83.94 182 THR A C 1
ATOM 1447 O O . THR A 1 182 ? 15.702 2.299 -5.166 1.00 83.94 182 THR A O 1
ATOM 1450 N N . PRO A 1 183 ? 15.657 4.534 -5.525 1.00 77.62 183 PRO A N 1
ATOM 1451 C CA . PRO A 1 183 ? 16.539 4.505 -6.697 1.00 77.62 183 PRO A CA 1
ATOM 1452 C C . PRO A 1 183 ? 17.888 3.819 -6.431 1.00 77.62 183 PRO A C 1
ATOM 1454 O O . PRO A 1 183 ? 18.501 3.264 -7.341 1.00 77.62 183 PRO A O 1
ATOM 1457 N N . GLU A 1 184 ? 18.341 3.824 -5.176 1.00 76.06 184 GLU A N 1
ATOM 1458 C CA . GLU A 1 184 ? 19.583 3.195 -4.729 1.00 76.06 184 GLU A CA 1
ATOM 1459 C C . GLU A 1 184 ? 19.460 1.674 -4.532 1.00 76.06 184 GLU A C 1
ATOM 1461 O O . GLU A 1 184 ? 20.484 0.998 -4.444 1.00 76.06 184 GLU A O 1
ATOM 1466 N N . GLY A 1 185 ? 18.254 1.094 -4.570 1.00 64.19 185 GLY A N 1
ATOM 1467 C CA . GLY A 1 185 ? 18.045 -0.362 -4.633 1.00 64.19 185 GLY A CA 1
ATOM 1468 C C . GLY A 1 185 ? 17.792 -1.063 -3.297 1.00 64.19 185 GLY A C 1
ATOM 1469 O O . GLY A 1 185 ? 18.195 -2.209 -3.131 1.00 64.19 185 GLY A O 1
ATOM 1470 N N . GLY A 1 186 ? 17.122 -0.410 -2.340 1.00 68.19 186 GLY A N 1
ATOM 1471 C CA . GLY A 1 186 ? 16.895 -0.966 -0.993 1.00 68.19 186 GLY A CA 1
ATOM 1472 C C . GLY A 1 186 ? 16.086 -2.277 -0.903 1.00 68.19 186 GLY A C 1
ATOM 1473 O O . GLY A 1 186 ? 16.193 -2.964 0.104 1.00 68.19 186 GLY A O 1
ATOM 1474 N N . VAL A 1 187 ? 15.308 -2.636 -1.934 1.00 81.00 187 VAL A N 1
ATOM 1475 C CA . VAL A 1 187 ? 14.501 -3.877 -2.036 1.00 81.00 187 VAL A CA 1
ATOM 1476 C C . VAL A 1 187 ? 14.396 -4.237 -3.513 1.00 81.00 187 VAL A C 1
ATOM 1478 O O . VAL A 1 187 ? 13.571 -3.654 -4.200 1.00 81.00 187 VAL A O 1
ATOM 1481 N N . CYS A 1 188 ? 15.238 -5.122 -4.039 1.00 86.94 188 CYS A N 1
ATOM 1482 C CA . CYS A 1 188 ? 15.251 -5.432 -5.473 1.00 86.94 188 CYS A CA 1
ATOM 1483 C C . CYS A 1 188 ? 14.505 -6.730 -5.781 1.00 86.94 188 CYS A C 1
ATOM 1485 O O . CYS A 1 188 ? 14.909 -7.794 -5.317 1.00 86.94 188 CYS A O 1
ATOM 1487 N N . GLY A 1 189 ? 13.462 -6.652 -6.608 1.00 88.75 189 GLY A N 1
ATOM 1488 C CA . GLY A 1 189 ? 12.678 -7.811 -7.050 1.00 88.75 189 GLY A CA 1
ATOM 1489 C C . GLY A 1 189 ? 12.278 -7.729 -8.521 1.00 88.75 189 GLY A C 1
ATOM 1490 O O . GLY A 1 189 ? 12.540 -6.728 -9.192 1.00 88.75 189 GLY A O 1
ATOM 1491 N N . LEU A 1 190 ? 11.636 -8.775 -9.043 1.00 90.94 190 LEU A N 1
ATOM 1492 C CA . LEU A 1 190 ? 11.054 -8.754 -10.386 1.00 90.94 190 LEU A CA 1
ATOM 1493 C C . LEU A 1 190 ? 9.653 -8.152 -10.326 1.00 90.94 190 LEU A C 1
ATOM 1495 O O . LEU A 1 190 ? 8.866 -8.525 -9.462 1.00 90.94 190 LEU A O 1
ATOM 1499 N N . LYS A 1 191 ? 9.271 -7.303 -11.287 1.00 91.62 191 LYS A N 1
ATOM 1500 C CA . LYS A 1 191 ? 7.887 -6.789 -11.362 1.00 91.62 191 LYS A CA 1
ATOM 1501 C C . LYS A 1 191 ? 6.853 -7.923 -11.402 1.00 91.62 191 LYS A C 1
ATOM 1503 O O . LYS A 1 191 ? 5.787 -7.807 -10.805 1.00 91.62 191 LYS A O 1
ATOM 1508 N N . SER A 1 192 ? 7.190 -9.035 -12.057 1.00 93.19 192 SER A N 1
ATOM 1509 C CA . SER A 1 192 ? 6.343 -10.229 -12.156 1.00 93.19 192 SER A CA 1
ATOM 1510 C C . SER A 1 192 ? 6.136 -10.973 -10.838 1.00 93.19 192 SER A C 1
ATOM 1512 O O . SER A 1 192 ? 5.227 -11.792 -10.763 1.00 93.19 192 SER A O 1
ATOM 1514 N N . ASP A 1 193 ? 6.960 -10.733 -9.815 1.00 94.25 193 ASP A N 1
ATOM 1515 C CA . ASP A 1 193 ? 6.716 -11.303 -8.487 1.00 94.25 193 ASP A CA 1
ATOM 1516 C C . ASP A 1 193 ? 5.616 -10.541 -7.747 1.00 94.25 193 ASP A C 1
ATOM 1518 O O . ASP A 1 193 ? 4.899 -11.122 -6.940 1.00 94.25 193 ASP A O 1
ATOM 1522 N N . TYR A 1 194 ? 5.429 -9.260 -8.062 1.00 94.94 194 TYR A N 1
ATOM 1523 C CA . TYR A 1 194 ? 4.417 -8.412 -7.439 1.00 94.94 194 TYR A CA 1
ATOM 1524 C C . TYR A 1 194 ? 3.099 -8.437 -8.214 1.00 94.94 194 TYR A C 1
ATOM 1526 O O . TYR A 1 194 ? 2.032 -8.530 -7.609 1.00 94.94 194 TYR A O 1
ATOM 1534 N N . GLU A 1 195 ? 3.160 -8.404 -9.548 1.00 94.81 195 GLU A N 1
ATOM 1535 C CA . GLU A 1 195 ? 1.990 -8.176 -10.397 1.00 94.81 195 GLU A CA 1
ATOM 1536 C C . GLU A 1 195 ? 1.753 -9.265 -11.457 1.00 94.81 195 GLU A C 1
ATOM 1538 O O . GLU A 1 195 ? 2.714 -9.781 -12.034 1.00 94.81 195 GLU A O 1
ATOM 1543 N N . PRO A 1 196 ? 0.479 -9.559 -11.791 1.00 96.50 196 PRO A N 1
ATOM 1544 C CA . PRO A 1 196 ? -0.733 -8.992 -11.186 1.00 96.50 196 PRO A CA 1
ATOM 1545 C C . PRO A 1 196 ? -0.978 -9.543 -9.773 1.00 96.50 196 PRO A C 1
ATOM 1547 O O . PRO A 1 196 ? -0.826 -10.739 -9.536 1.00 96.50 196 PRO A O 1
ATOM 1550 N N . SER A 1 197 ? -1.380 -8.683 -8.835 1.00 97.75 197 SER A N 1
ATOM 1551 C CA . SER A 1 197 ? -1.809 -9.140 -7.511 1.00 97.75 197 SER A CA 1
ATOM 1552 C C . SER A 1 197 ? -3.224 -9.726 -7.558 1.00 97.75 197 SER A C 1
ATOM 1554 O O . SER A 1 197 ? -4.012 -9.438 -8.463 1.00 97.75 197 SER A O 1
ATOM 1556 N N . THR A 1 198 ? -3.549 -10.588 -6.595 1.00 98.19 198 THR A N 1
ATOM 1557 C CA . THR A 1 198 ? -4.822 -11.325 -6.548 1.00 98.19 198 THR A CA 1
ATOM 1558 C C . THR A 1 198 ? -5.517 -11.146 -5.209 1.00 98.19 198 THR A C 1
ATOM 1560 O O . THR A 1 198 ? -4.856 -11.004 -4.186 1.00 98.19 198 THR A O 1
ATOM 1563 N N . TRP A 1 199 ? -6.850 -11.141 -5.214 1.00 98.62 199 TRP A N 1
ATOM 1564 C CA . TRP A 1 199 ? -7.642 -11.076 -3.988 1.00 98.62 199 TRP A CA 1
ATOM 1565 C C . TRP A 1 199 ? -7.501 -12.358 -3.165 1.00 98.62 199 TRP A C 1
ATOM 1567 O O . TRP A 1 199 ? -7.640 -13.464 -3.688 1.00 98.62 199 TRP A O 1
ATOM 1577 N N . ASP A 1 200 ? -7.287 -12.193 -1.867 1.00 98.50 200 ASP A N 1
ATOM 1578 C CA . ASP A 1 200 ? -7.331 -13.246 -0.858 1.00 98.50 200 ASP A CA 1
ATOM 1579 C C . ASP A 1 200 ? -7.789 -12.626 0.477 1.00 98.50 200 ASP A C 1
ATOM 1581 O O . ASP A 1 200 ? -8.406 -11.561 0.496 1.00 98.50 200 ASP A O 1
ATOM 1585 N N . ARG A 1 201 ? -7.503 -13.282 1.601 1.00 97.88 201 ARG A N 1
ATOM 1586 C CA . ARG A 1 201 ? -7.813 -12.805 2.946 1.00 97.88 201 ARG A CA 1
ATOM 1587 C C . ARG A 1 201 ? -6.583 -12.724 3.831 1.00 97.88 201 ARG A C 1
ATOM 1589 O O . ARG A 1 201 ? -5.686 -13.560 3.711 1.00 97.88 201 ARG A O 1
ATOM 1596 N N . LEU A 1 202 ? -6.614 -11.745 4.728 1.00 96.81 202 LEU A N 1
ATOM 1597 C CA . LEU A 1 202 ? -5.742 -11.587 5.884 1.00 96.81 202 LEU A CA 1
ATOM 1598 C C . LEU A 1 202 ? -6.645 -11.654 7.119 1.00 96.81 202 LEU A C 1
ATOM 1600 O O . LEU A 1 202 ? -7.542 -10.831 7.283 1.00 96.81 202 LEU A O 1
ATOM 1604 N N . ASP A 1 203 ? -6.487 -12.711 7.908 1.00 93.62 203 ASP A N 1
ATOM 1605 C CA . ASP A 1 203 ? -7.455 -13.177 8.896 1.00 93.62 203 ASP A CA 1
ATOM 1606 C C . ASP A 1 203 ? -8.879 -13.259 8.308 1.00 93.62 203 ASP A C 1
ATOM 1608 O O . ASP A 1 203 ? -9.183 -14.170 7.527 1.00 93.62 203 ASP A O 1
ATOM 1612 N N . TRP A 1 204 ? -9.768 -12.328 8.661 1.00 93.81 204 TRP A N 1
ATOM 1613 C CA . TRP A 1 204 ? -11.139 -12.269 8.138 1.00 93.81 204 TRP A CA 1
ATOM 1614 C C . TRP A 1 204 ? -11.371 -11.178 7.090 1.00 93.81 204 TRP A C 1
ATOM 1616 O O . TRP A 1 204 ? -12.421 -11.199 6.445 1.00 93.81 204 TRP A O 1
ATOM 1626 N N . GLY A 1 205 ? -10.443 -10.234 6.933 1.00 97.44 205 GLY A N 1
ATOM 1627 C CA . GLY A 1 205 ? -10.549 -9.126 5.987 1.00 97.44 205 GLY A CA 1
ATOM 1628 C C . GLY A 1 205 ? -10.067 -9.524 4.599 1.00 97.44 205 GLY A C 1
ATOM 1629 O O . GLY A 1 205 ? -9.193 -10.383 4.462 1.00 97.44 205 GLY A O 1
ATOM 1630 N N . ASP A 1 206 ? -10.623 -8.902 3.560 1.00 98.62 206 ASP A N 1
ATOM 1631 C CA . ASP A 1 206 ? -10.104 -9.079 2.207 1.00 98.62 206 ASP A CA 1
ATOM 1632 C C . ASP A 1 206 ? -8.797 -8.288 2.047 1.00 98.62 206 ASP A C 1
ATOM 1634 O O . ASP A 1 206 ? -8.606 -7.222 2.626 1.00 98.62 206 ASP A O 1
ATOM 1638 N N . CYS A 1 207 ? -7.872 -8.813 1.255 1.00 98.62 207 CYS A N 1
ATOM 1639 C CA . CYS A 1 207 ? -6.616 -8.149 0.914 1.00 98.62 207 CYS A CA 1
ATOM 1640 C C . CYS A 1 207 ? -6.182 -8.572 -0.491 1.00 98.62 207 CYS A C 1
ATOM 1642 O O . CYS A 1 207 ? -6.763 -9.492 -1.077 1.00 98.62 207 CYS A O 1
ATOM 1644 N N . LYS A 1 208 ? -5.136 -7.945 -1.035 1.00 98.69 208 LYS A N 1
ATOM 1645 C CA . LYS A 1 208 ? -4.460 -8.471 -2.224 1.00 98.69 208 LYS A CA 1
ATOM 1646 C C . LYS A 1 208 ? -3.094 -9.038 -1.879 1.00 98.69 208 LYS A C 1
ATOM 1648 O O . LYS A 1 208 ? -2.366 -8.499 -1.055 1.00 98.69 208 LYS A O 1
ATOM 1653 N N . ILE A 1 209 ? -2.735 -10.115 -2.560 1.00 98.44 209 ILE A N 1
ATOM 1654 C CA . ILE A 1 209 ? -1.477 -10.839 -2.410 1.00 98.44 209 ILE A CA 1
ATOM 1655 C C . ILE A 1 209 ? -0.681 -10.693 -3.713 1.00 98.44 209 ILE A C 1
ATOM 1657 O O . ILE A 1 209 ? -1.283 -10.772 -4.792 1.00 98.44 209 ILE A O 1
ATOM 1661 N N . PRO A 1 210 ? 0.643 -10.463 -3.655 1.00 97.94 210 PRO A N 1
ATOM 1662 C CA . PRO A 1 210 ? 1.472 -10.376 -4.855 1.00 97.94 210 PRO A CA 1
ATOM 1663 C C . PRO A 1 210 ? 1.438 -11.680 -5.670 1.00 97.94 210 PRO A C 1
ATOM 1665 O O . PRO A 1 210 ? 1.160 -12.752 -5.132 1.00 97.94 210 PRO A O 1
ATOM 1668 N N . ASN A 1 211 ? 1.742 -11.596 -6.969 1.00 97.56 211 ASN A N 1
ATOM 1669 C CA . ASN A 1 211 ? 1.700 -12.740 -7.895 1.00 97.56 211 ASN A CA 1
ATOM 1670 C C . ASN A 1 211 ? 2.565 -13.934 -7.431 1.00 97.56 211 ASN A C 1
ATOM 1672 O O . ASN A 1 211 ? 2.187 -15.094 -7.590 1.00 97.56 211 ASN A O 1
ATOM 1676 N N . SER A 1 212 ? 3.716 -13.646 -6.824 1.00 96.31 212 SER A N 1
ATOM 1677 C CA . SER A 1 212 ? 4.627 -14.603 -6.198 1.00 96.31 212 SER A CA 1
ATOM 1678 C C . SER A 1 212 ? 4.958 -14.131 -4.777 1.00 96.31 212 SER A C 1
ATOM 1680 O O . SER A 1 212 ? 5.908 -13.369 -4.587 1.00 96.31 212 SER A O 1
ATOM 1682 N N . PRO A 1 213 ? 4.218 -14.587 -3.746 1.00 94.69 213 PRO A N 1
ATOM 1683 C CA . PRO A 1 213 ? 4.476 -14.213 -2.352 1.00 94.69 213 PRO A CA 1
ATOM 1684 C C . PRO A 1 213 ? 5.902 -14.507 -1.905 1.00 94.69 213 PRO A C 1
ATOM 1686 O O . PRO A 1 213 ? 6.510 -13.712 -1.198 1.00 94.69 213 PRO A O 1
ATOM 1689 N N . VAL A 1 214 ? 6.448 -15.642 -2.348 1.00 92.56 214 VAL A N 1
ATOM 1690 C CA . VAL A 1 214 ? 7.827 -16.022 -2.040 1.00 92.56 214 VAL A CA 1
ATOM 1691 C C . VAL A 1 214 ? 8.800 -15.071 -2.731 1.00 92.56 214 VAL A C 1
ATOM 1693 O O . VAL A 1 214 ? 9.616 -14.483 -2.039 1.00 92.56 214 VAL A O 1
ATOM 1696 N N . GLY A 1 215 ? 8.673 -14.833 -4.042 1.00 90.62 215 GLY A N 1
ATOM 1697 C CA . GLY A 1 215 ? 9.575 -13.922 -4.762 1.00 90.62 215 GLY A CA 1
ATOM 1698 C C . GLY A 1 215 ? 9.565 -12.498 -4.192 1.00 90.62 215 GLY A C 1
ATOM 1699 O O . GLY A 1 215 ? 10.619 -11.901 -3.967 1.00 90.62 215 GLY A O 1
ATOM 1700 N N . ALA A 1 216 ? 8.380 -11.982 -3.851 1.00 92.19 216 ALA A N 1
ATOM 1701 C CA . ALA A 1 216 ? 8.247 -10.685 -3.195 1.00 92.19 216 ALA A CA 1
ATOM 1702 C C . ALA A 1 216 ? 8.909 -10.664 -1.803 1.00 92.19 216 ALA A C 1
ATOM 1704 O O . ALA A 1 216 ? 9.628 -9.715 -1.500 1.00 92.19 216 ALA A O 1
ATOM 1705 N N . LEU A 1 217 ? 8.759 -11.707 -0.977 1.00 91.12 217 LEU A N 1
ATOM 1706 C CA . LEU A 1 217 ? 9.451 -11.794 0.319 1.00 91.12 217 LEU A CA 1
ATOM 1707 C C . LEU A 1 217 ? 10.973 -11.911 0.178 1.00 91.12 217 LEU A C 1
ATOM 1709 O O . LEU A 1 217 ? 11.709 -11.337 0.978 1.00 91.12 217 LEU A O 1
ATOM 1713 N N . GLU A 1 218 ? 11.459 -12.632 -0.831 1.00 86.81 218 GLU A N 1
ATOM 1714 C CA . GLU A 1 218 ? 12.895 -12.816 -1.072 1.00 86.81 218 GLU A CA 1
ATOM 1715 C C . GLU A 1 218 ? 13.599 -11.501 -1.427 1.00 86.81 218 GLU A C 1
ATOM 1717 O O . GLU A 1 218 ? 14.736 -11.287 -1.006 1.00 86.81 218 GLU A O 1
ATOM 1722 N N . SER A 1 219 ? 12.915 -10.586 -2.122 1.00 84.62 219 SER A N 1
ATOM 1723 C CA . SER A 1 219 ? 13.442 -9.237 -2.381 1.00 84.62 219 SER A CA 1
ATOM 1724 C C . SER A 1 219 ? 13.567 -8.355 -1.129 1.00 84.62 219 SER A C 1
ATOM 1726 O O . SER A 1 219 ? 14.387 -7.437 -1.119 1.00 84.62 219 SER A O 1
ATOM 1728 N N . GLN A 1 220 ? 12.777 -8.625 -0.083 1.00 83.44 220 GLN A N 1
ATOM 1729 C CA . GLN A 1 220 ? 12.707 -7.825 1.149 1.00 83.44 220 GLN A CA 1
ATOM 1730 C C . GLN A 1 220 ? 13.598 -8.395 2.261 1.00 83.44 220 GLN A C 1
ATOM 1732 O O . GLN A 1 220 ? 14.232 -7.649 3.006 1.00 83.44 220 GLN A O 1
ATOM 1737 N N . TYR A 1 221 ? 13.690 -9.725 2.352 1.00 82.44 221 TYR A N 1
ATOM 1738 C CA . TYR A 1 221 ? 14.437 -10.442 3.386 1.00 82.44 221 TYR A CA 1
ATOM 1739 C C . TYR A 1 221 ? 15.450 -11.427 2.773 1.00 82.44 221 TYR A C 1
ATOM 1741 O O . TYR A 1 221 ? 15.279 -12.647 2.895 1.00 82.44 221 TYR A O 1
ATOM 1749 N N . PRO A 1 222 ? 16.530 -10.941 2.129 1.00 63.12 222 PRO A N 1
ATOM 1750 C CA . PRO A 1 222 ? 17.539 -11.818 1.542 1.00 63.12 222 PRO A CA 1
ATOM 1751 C C . PRO A 1 222 ? 18.255 -12.618 2.645 1.00 63.12 222 PRO A C 1
ATOM 1753 O O . PRO A 1 222 ? 18.812 -12.052 3.587 1.00 63.12 222 PRO A O 1
ATOM 1756 N N . GLY A 1 223 ? 18.237 -13.952 2.555 1.00 52.94 223 GLY A N 1
ATOM 1757 C CA . GLY A 1 223 ? 18.762 -14.852 3.590 1.00 52.94 223 GLY A CA 1
ATOM 1758 C C . GLY A 1 223 ? 19.752 -15.901 3.063 1.00 52.94 223 GLY A C 1
ATOM 1759 O O . GLY A 1 223 ? 19.720 -16.257 1.885 1.00 52.94 223 GLY A O 1
ATOM 1760 N N . PRO A 1 224 ? 20.626 -16.467 3.923 1.00 38.91 224 PRO A N 1
ATOM 1761 C CA . PRO A 1 224 ? 21.560 -17.514 3.519 1.00 38.91 224 PRO A CA 1
ATOM 1762 C C . PRO A 1 224 ? 20.796 -18.806 3.187 1.00 38.91 224 PRO A C 1
ATOM 1764 O O . PRO A 1 224 ? 20.183 -19.433 4.057 1.00 38.91 224 PRO A O 1
ATOM 1767 N N . GLY A 1 225 ? 20.843 -19.203 1.913 1.00 42.78 225 GLY A N 1
ATOM 1768 C CA . GLY A 1 225 ? 20.075 -20.322 1.350 1.00 42.78 225 GLY A CA 1
ATOM 1769 C C . GLY A 1 225 ? 18.956 -19.898 0.395 1.00 42.78 225 GLY A C 1
ATOM 1770 O O . GLY A 1 225 ? 18.288 -20.764 -0.164 1.00 42.78 225 GLY A O 1
ATOM 1771 N N . ILE A 1 226 ? 18.791 -18.592 0.200 1.00 43.09 226 ILE A N 1
ATOM 1772 C CA . ILE A 1 226 ? 18.019 -17.980 -0.872 1.00 43.09 226 ILE A CA 1
ATOM 1773 C C . ILE A 1 226 ? 19.017 -17.100 -1.623 1.00 43.09 226 ILE A C 1
ATOM 1775 O O . ILE A 1 226 ? 19.092 -15.887 -1.445 1.00 43.09 226 ILE A O 1
ATOM 1779 N N . GLU A 1 227 ? 19.875 -17.738 -2.419 1.00 36.22 227 GLU A N 1
ATOM 1780 C CA . GLU A 1 227 ? 20.362 -17.030 -3.598 1.00 36.22 227 GLU A CA 1
ATOM 1781 C C . GLU A 1 227 ? 19.111 -16.630 -4.382 1.00 36.22 227 GLU A C 1
ATOM 1783 O O . GLU A 1 227 ? 18.146 -17.400 -4.414 1.00 36.22 227 GLU A O 1
ATOM 1788 N N . LEU A 1 228 ? 19.112 -15.448 -4.996 1.00 41.00 228 LEU A N 1
ATOM 1789 C CA . LEU A 1 228 ? 18.228 -15.156 -6.119 1.00 41.00 228 LEU A CA 1
ATOM 1790 C C . LEU A 1 228 ? 18.528 -16.214 -7.198 1.0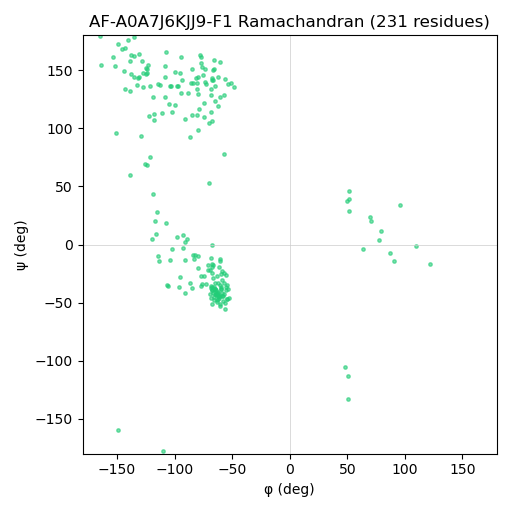0 41.00 228 LEU A C 1
ATOM 1792 O O . LEU A 1 228 ? 19.251 -15.965 -8.157 1.00 41.00 228 LEU A O 1
ATOM 1796 N N . ASN A 1 229 ? 18.009 -17.430 -7.016 1.00 35.09 229 ASN A N 1
ATOM 1797 C CA . ASN A 1 229 ? 18.237 -18.598 -7.863 1.00 35.09 229 ASN A CA 1
ATOM 1798 C C . ASN A 1 229 ? 17.607 -18.403 -9.249 1.00 35.09 229 ASN A C 1
ATOM 1800 O O . ASN A 1 229 ? 17.750 -19.256 -10.117 1.00 35.09 229 ASN A O 1
ATOM 1804 N N . ASN A 1 230 ? 16.962 -17.257 -9.474 1.00 36.47 230 ASN A N 1
ATOM 1805 C CA . ASN A 1 230 ? 16.453 -16.818 -10.762 1.00 36.47 230 ASN A CA 1
ATOM 1806 C C . ASN A 1 230 ? 17.440 -15.937 -11.556 1.00 36.47 230 ASN A C 1
ATOM 1808 O O . ASN A 1 230 ? 17.065 -15.434 -12.608 1.00 36.47 230 ASN A O 1
ATOM 1812 N N . PHE A 1 231 ? 18.698 -15.791 -11.116 1.00 34.97 231 PHE A N 1
ATOM 1813 C CA . PHE A 1 231 ? 19.778 -15.191 -11.921 1.00 34.97 231 PHE A CA 1
ATOM 1814 C C . PHE A 1 231 ? 20.919 -16.166 -12.263 1.00 34.97 231 PHE A C 1
ATOM 1816 O O . PHE A 1 231 ? 22.049 -15.743 -12.501 1.00 34.97 231 PHE A O 1
ATOM 1823 N N . GLN A 1 232 ? 20.640 -17.471 -12.349 1.00 30.23 232 GLN A N 1
ATOM 1824 C CA . GLN A 1 232 ? 21.455 -18.347 -13.198 1.00 30.23 232 GLN A CA 1
ATOM 1825 C C . GLN A 1 232 ? 20.897 -18.307 -14.626 1.00 30.23 232 GLN A C 1
ATOM 1827 O O . GLN A 1 232 ? 19.973 -19.047 -14.963 1.00 30.23 232 GLN A O 1
ATOM 1832 N N . LEU A 1 233 ? 21.449 -17.397 -15.434 1.00 32.41 233 LEU A N 1
ATOM 1833 C CA . LEU A 1 233 ? 21.490 -17.526 -16.894 1.00 32.41 233 LEU A CA 1
ATOM 1834 C C . LEU A 1 233 ? 22.595 -18.512 -17.291 1.00 32.41 233 LEU A C 1
ATOM 1836 O O . LEU A 1 233 ? 23.688 -18.440 -16.683 1.00 32.41 233 LEU A O 1
#

pLDDT: mean 86.31, std 17.01, range [30.23, 98.75]

Nearest PDB structures (foldseek):
  6kal-assembly1_A  TM=7.333E-01  e=1.067E-05  Homo sapiens
  7tzg-assembly1_C  TM=3.174E-01  e=3.895E-01  Homo sapiens
  5t89-assembly1_Y  TM=5.651E-01  e=7.307E+00  Homo sapiens
  4yh7-assembly1_B  TM=3.715E-01  e=5.723E+00  Mus musculus
  4f9p-assembly1_B  TM=1.874E-01  e=2.290E+00  Homo sapiens

Secondary structure (DSSP, 8-state):
--SS----TTSPPPPHHHHHHSTTHHHHHHHHHHHHHHHHHHHHTTT---EE-HHHHHHHHHTTT---TT--SEEEEEEHHHHHHHHHHH--TT--BHHHHHHTTSS-TTTEEEEEB-TTT-PBPPTTS--BT-SSEEEEEEEETTEEEEEEEEEEEETT-SSS--TTSTTGGGT--EEESSTT-SS-EEHHHHSS-EEEEETTEEEEE-S-HHHHHHHHS--TT---GGG--